Protein AF-A0A7W4G1S0-F1 (afdb_monomer_lite)

pLDDT: mean 83.67, std 15.99, range [34.25, 98.44]

Structure (mmCIF, N/CA/C/O backbone):
data_AF-A0A7W4G1S0-F1
#
_entry.id   AF-A0A7W4G1S0-F1
#
loop_
_atom_site.group_PDB
_atom_site.id
_atom_site.type_symbol
_atom_site.label_atom_id
_atom_site.label_alt_id
_atom_site.label_comp_id
_atom_site.label_asym_id
_atom_site.label_entity_id
_atom_site.label_seq_id
_atom_site.pdbx_PDB_ins_code
_atom_site.Cartn_x
_atom_site.Cartn_y
_atom_site.Cartn_z
_atom_site.occupancy
_atom_site.B_iso_or_equiv
_atom_site.auth_seq_id
_atom_site.auth_comp_id
_atom_site.auth_asym_id
_atom_site.auth_atom_id
_atom_site.pdbx_PDB_model_num
ATOM 1 N N . MET A 1 1 ? -31.118 9.422 80.410 1.00 44.03 1 MET A N 1
ATOM 2 C CA . MET A 1 1 ? -30.782 10.192 79.188 1.00 44.03 1 MET A CA 1
ATOM 3 C C . MET A 1 1 ? -29.585 9.621 78.391 1.00 44.03 1 MET A C 1
ATOM 5 O O . MET A 1 1 ? -28.972 10.354 77.635 1.00 44.03 1 MET A O 1
ATOM 9 N N . ILE A 1 2 ? -29.283 8.309 78.457 1.00 34.25 2 ILE A N 1
ATOM 10 C CA . ILE A 1 2 ? -28.105 7.693 77.782 1.00 34.25 2 ILE A CA 1
ATOM 11 C C . ILE A 1 2 ? -28.501 6.724 76.632 1.00 34.25 2 ILE A C 1
ATOM 13 O O . ILE A 1 2 ? -27.667 6.278 75.852 1.00 34.25 2 ILE A O 1
ATOM 17 N N . SER A 1 3 ? -29.795 6.443 76.444 1.00 42.38 3 SER A N 1
ATOM 18 C CA . SER A 1 3 ? -30.281 5.414 75.501 1.00 42.38 3 SER A CA 1
ATOM 19 C C . SER A 1 3 ? -30.190 5.804 74.008 1.00 42.38 3 SER A C 1
ATOM 21 O O . SER A 1 3 ? -29.911 4.953 73.168 1.00 42.38 3 SER A O 1
ATOM 23 N N . TYR A 1 4 ? -30.306 7.091 73.657 1.00 43.53 4 TYR A N 1
ATOM 24 C CA . TYR A 1 4 ? -30.254 7.543 72.253 1.00 43.53 4 TYR A CA 1
ATOM 25 C C . TYR A 1 4 ? -28.856 7.456 71.609 1.00 43.53 4 TYR A C 1
ATOM 27 O O . TYR A 1 4 ? -28.742 7.371 70.388 1.00 43.53 4 TYR A O 1
ATOM 35 N N . SER A 1 5 ? -27.789 7.435 72.415 1.00 46.22 5 SER A N 1
ATOM 36 C CA . SER A 1 5 ? -26.403 7.361 71.927 1.00 46.22 5 SER A CA 1
ATOM 37 C C . SER A 1 5 ? -26.054 5.973 71.370 1.00 46.22 5 SER A C 1
ATOM 39 O O . SER A 1 5 ? -25.437 5.858 70.311 1.00 46.22 5 SER A O 1
ATOM 41 N N . LYS A 1 6 ? -26.544 4.902 72.014 1.00 43.66 6 LYS A N 1
ATOM 42 C CA . LYS A 1 6 ? -26.263 3.517 71.601 1.00 43.66 6 LYS A CA 1
ATOM 43 C C . LYS A 1 6 ? -26.918 3.144 70.269 1.00 43.66 6 LYS A C 1
ATOM 45 O O . LYS A 1 6 ? -26.285 2.476 69.463 1.00 43.66 6 LYS A O 1
ATOM 50 N N . TYR A 1 7 ? -28.128 3.627 69.988 1.00 52.00 7 TYR A N 1
ATOM 51 C CA . TYR A 1 7 ? -28.806 3.355 68.712 1.00 52.00 7 TYR A CA 1
ATOM 52 C C . TYR A 1 7 ? -28.211 4.126 67.537 1.00 52.00 7 TYR A C 1
ATOM 54 O O . TYR A 1 7 ? -28.137 3.601 66.431 1.00 52.00 7 TYR A O 1
ATOM 62 N N . LYS A 1 8 ? -27.707 5.336 67.791 1.00 54.66 8 LYS A N 1
ATOM 63 C CA . LYS A 1 8 ? -26.975 6.119 66.797 1.00 54.66 8 LYS A CA 1
ATOM 64 C C . LYS A 1 8 ? -25.659 5.432 66.416 1.00 54.66 8 LYS A C 1
ATOM 66 O O . LYS A 1 8 ? -25.348 5.360 65.235 1.00 54.66 8 LYS A O 1
ATOM 71 N N . LEU A 1 9 ? -24.945 4.855 67.389 1.00 49.06 9 LEU A N 1
ATOM 72 C CA . LEU A 1 9 ? -23.727 4.074 67.140 1.00 49.06 9 LEU A CA 1
ATOM 73 C C . LEU A 1 9 ? -24.000 2.727 66.460 1.00 49.06 9 LEU A C 1
ATOM 75 O O . LEU A 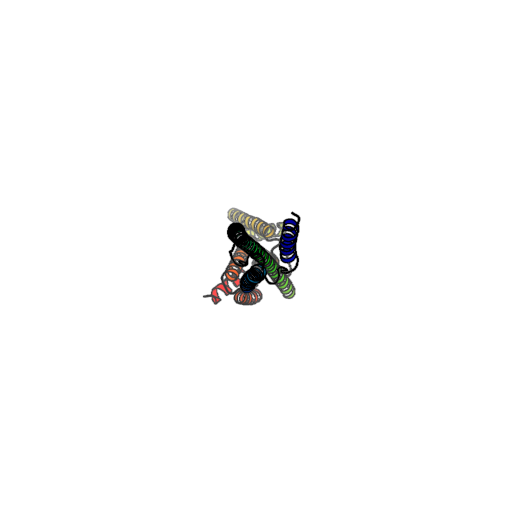1 9 ? -23.271 2.367 65.550 1.00 49.06 9 LEU A O 1
ATOM 79 N N . ILE A 1 10 ? -25.054 2.003 66.842 1.00 54.66 10 ILE A N 1
ATOM 80 C CA . ILE A 1 10 ? -25.406 0.716 66.217 1.00 54.66 10 ILE A CA 1
ATOM 81 C C . ILE A 1 10 ? -25.885 0.917 64.767 1.00 54.66 10 ILE A C 1
ATOM 83 O O . ILE A 1 10 ? -25.523 0.123 63.908 1.00 54.66 10 ILE A O 1
ATOM 87 N N . TYR A 1 11 ? -26.605 2.004 64.456 1.00 59.25 11 TYR A N 1
ATOM 88 C CA . TYR A 1 11 ? -26.985 2.356 63.078 1.00 59.25 11 TYR A CA 1
ATOM 89 C C . TYR A 1 11 ? -25.783 2.854 62.255 1.00 59.25 11 TYR A C 1
ATOM 91 O O . TYR A 1 11 ? -25.646 2.487 61.093 1.00 59.25 11 TYR A O 1
ATOM 99 N N . LEU A 1 12 ? -24.867 3.623 62.861 1.00 54.75 12 LEU A N 1
ATOM 100 C CA . LEU A 1 12 ? -23.597 4.032 62.239 1.00 54.75 12 LEU A CA 1
ATOM 101 C C . LEU A 1 12 ? -22.637 2.849 62.024 1.00 54.75 12 LEU A C 1
ATOM 103 O O . LEU A 1 12 ? -21.929 2.831 61.021 1.00 54.75 12 LEU A O 1
ATOM 107 N N . CYS A 1 13 ? -22.638 1.842 62.901 1.00 53.47 13 CYS A N 1
ATOM 108 C CA . CYS A 1 13 ? -21.884 0.597 62.740 1.00 53.47 13 CYS A CA 1
ATOM 109 C C . CYS A 1 13 ? -22.539 -0.346 61.730 1.00 53.47 13 CYS A C 1
ATOM 111 O O . CYS A 1 13 ? -21.824 -0.950 60.947 1.00 53.47 13 CYS A O 1
ATOM 113 N N . ALA A 1 14 ? -23.869 -0.441 61.679 1.00 56.16 14 ALA A N 1
ATOM 114 C CA . ALA A 1 14 ? -24.567 -1.225 60.662 1.00 56.16 14 ALA A CA 1
ATOM 115 C C . ALA A 1 14 ? -24.362 -0.622 59.268 1.00 56.16 14 ALA A C 1
ATOM 117 O O . ALA A 1 14 ? -23.987 -1.355 58.362 1.00 56.16 14 ALA A O 1
ATOM 118 N N . LEU A 1 15 ? -24.469 0.709 59.124 1.00 55.78 15 LEU A N 1
ATOM 119 C CA . LEU A 1 15 ? -24.096 1.406 57.892 1.00 55.78 15 LEU A CA 1
ATOM 120 C C . LEU A 1 15 ? -22.626 1.168 57.545 1.00 55.78 15 LEU A C 1
ATOM 122 O O . LEU A 1 15 ? -22.350 0.784 56.419 1.00 55.78 15 LEU A O 1
ATOM 126 N N . THR A 1 16 ? -21.686 1.318 58.481 1.00 55.25 16 THR A N 1
ATOM 127 C CA . THR A 1 16 ? -20.258 1.125 58.162 1.00 55.25 16 THR A CA 1
ATOM 128 C C . THR A 1 16 ? -19.860 -0.340 57.927 1.00 55.25 16 THR A C 1
ATOM 130 O O . THR A 1 16 ? -18.973 -0.573 57.114 1.00 55.25 16 THR A O 1
ATOM 133 N N . LEU A 1 17 ? -20.532 -1.339 58.516 1.00 48.06 17 LEU A N 1
ATOM 134 C CA . LEU A 1 17 ? -20.298 -2.775 58.263 1.00 48.06 17 LEU A CA 1
ATOM 135 C C . LEU A 1 17 ? -20.972 -3.282 56.975 1.00 48.06 17 LEU A C 1
ATOM 137 O O . LEU A 1 17 ? -20.360 -4.076 56.262 1.00 48.06 17 LEU A O 1
ATOM 141 N N . THR A 1 18 ? -22.160 -2.788 56.599 1.00 51.81 18 THR A N 1
ATOM 142 C CA . THR A 1 18 ? -22.734 -3.057 55.261 1.00 51.81 18 THR A CA 1
ATOM 143 C C . THR A 1 18 ? -22.006 -2.303 54.150 1.00 51.81 18 THR A C 1
ATOM 145 O O . THR A 1 18 ? -21.950 -2.782 53.023 1.00 51.81 18 THR A O 1
ATOM 148 N N . VAL A 1 19 ? -21.398 -1.156 54.471 1.00 50.16 19 VAL A N 1
ATOM 149 C CA . VAL A 1 19 ? -20.551 -0.392 53.543 1.00 50.16 19 VAL A CA 1
ATOM 150 C C . VAL A 1 19 ? -19.162 -1.026 53.385 1.00 50.16 19 VAL A C 1
ATOM 152 O O . VAL A 1 19 ? -18.588 -0.909 52.308 1.00 50.16 19 VAL A O 1
ATOM 155 N N . ASN A 1 20 ? -18.638 -1.749 54.388 1.00 45.91 20 ASN A N 1
ATOM 156 C CA . ASN A 1 20 ? -17.278 -2.308 54.328 1.00 45.91 20 ASN A CA 1
ATOM 157 C C . ASN A 1 20 ? -17.159 -3.821 54.050 1.00 45.91 20 ASN A C 1
ATOM 159 O O . ASN A 1 20 ? -16.089 -4.221 53.599 1.00 45.91 20 ASN A O 1
ATOM 163 N N . GLN A 1 21 ? -18.162 -4.681 54.313 1.00 44.41 21 GLN A N 1
ATOM 164 C CA . GLN A 1 21 ? -17.941 -6.148 54.280 1.00 44.41 21 GLN A CA 1
ATOM 165 C C . GLN A 1 21 ? -18.709 -6.984 53.242 1.00 44.41 21 GLN A C 1
ATOM 167 O O . GLN A 1 21 ? -18.263 -8.097 52.987 1.00 44.41 21 GLN A O 1
ATOM 172 N N . THR A 1 22 ? -19.812 -6.541 52.626 1.00 43.78 22 THR A N 1
ATOM 173 C CA . THR A 1 22 ? -20.672 -7.497 51.878 1.00 43.78 22 THR A CA 1
ATOM 174 C C . THR A 1 22 ? -20.663 -7.442 50.353 1.00 43.78 22 THR A C 1
ATOM 176 O O . THR A 1 22 ? -21.037 -8.441 49.756 1.00 43.78 22 THR A O 1
ATOM 179 N N . TYR A 1 23 ? -20.202 -6.388 49.683 1.00 44.72 23 TYR A N 1
ATOM 180 C CA . TYR A 1 23 ? -20.164 -6.370 48.208 1.00 44.72 23 TYR A CA 1
ATOM 181 C C . TYR A 1 23 ? -19.060 -5.404 47.742 1.00 44.72 23 TYR A C 1
ATOM 183 O O . TYR A 1 23 ? -19.331 -4.271 47.377 1.00 44.72 23 TYR A O 1
ATOM 191 N N . ALA A 1 24 ? -17.768 -5.730 47.821 1.00 45.38 24 ALA A N 1
ATOM 192 C CA . ALA A 1 24 ? -17.162 -6.799 47.025 1.00 45.38 24 ALA A CA 1
ATOM 193 C C . ALA A 1 24 ? -17.798 -6.833 45.621 1.00 45.38 24 ALA A C 1
ATOM 195 O O . ALA A 1 24 ? -18.622 -7.681 45.290 1.00 45.38 24 ALA A O 1
ATOM 196 N N . VAL A 1 25 ? -17.443 -5.788 44.874 1.00 48.69 25 VAL A N 1
ATOM 197 C CA . VAL A 1 25 ? -17.617 -5.407 43.459 1.00 48.69 25 VAL A CA 1
ATOM 198 C C . VAL A 1 25 ? -17.955 -6.514 42.433 1.00 48.69 25 VAL A C 1
ATOM 200 O O . VAL A 1 25 ? -18.459 -6.199 41.359 1.00 48.69 25 VAL A O 1
ATOM 203 N N . GLU A 1 26 ? -17.780 -7.802 42.720 1.00 48.62 26 GLU A N 1
ATOM 204 C CA . GLU A 1 26 ? -18.018 -8.885 41.756 1.00 48.62 26 GLU A CA 1
ATOM 205 C C . GLU A 1 26 ? -19.492 -9.320 41.614 1.00 48.62 26 GLU A C 1
ATOM 207 O O . GLU A 1 26 ? -19.855 -9.864 40.574 1.00 48.62 26 GLU A O 1
ATOM 212 N N . ASN A 1 27 ? -20.386 -9.019 42.570 1.00 45.84 27 ASN A N 1
ATOM 213 C CA . ASN A 1 27 ? -21.776 -9.521 42.539 1.00 45.84 27 ASN A CA 1
ATOM 214 C C . ASN A 1 27 ? -22.893 -8.468 42.337 1.00 45.84 27 ASN A C 1
ATOM 216 O O . ASN A 1 27 ? -24.072 -8.825 42.336 1.00 45.84 27 ASN A O 1
ATOM 220 N N . LEU A 1 28 ? -22.592 -7.184 42.108 1.00 50.62 28 LEU A N 1
ATOM 221 C CA . LEU A 1 28 ? -23.627 -6.152 41.863 1.00 50.62 28 LEU A CA 1
ATOM 222 C C . LEU A 1 28 ? -24.141 -6.090 40.412 1.00 50.62 28 LEU A C 1
ATOM 224 O O . LEU A 1 28 ? -25.114 -5.389 40.127 1.00 50.62 28 LEU A O 1
ATOM 228 N N . ASN A 1 29 ? -23.554 -6.861 39.493 1.00 53.50 29 ASN A N 1
ATOM 229 C CA . ASN A 1 29 ? -24.037 -6.929 38.109 1.00 53.50 29 ASN A CA 1
ATOM 230 C C . ASN A 1 29 ? -25.403 -7.619 37.979 1.00 53.50 29 ASN A C 1
ATOM 232 O O . ASN A 1 29 ? -26.078 -7.441 36.964 1.00 53.50 29 ASN A O 1
ATOM 236 N N . ASN A 1 30 ? -25.843 -8.361 39.000 1.00 58.78 30 ASN A N 1
ATOM 237 C CA . ASN A 1 30 ? -27.130 -9.036 38.975 1.00 58.78 30 ASN A CA 1
ATOM 238 C C . ASN A 1 30 ? -28.200 -8.176 39.657 1.00 58.78 30 ASN A C 1
ATOM 240 O O . ASN A 1 30 ? -28.178 -7.960 40.869 1.00 58.78 30 ASN A O 1
ATOM 244 N N . SER A 1 31 ? -29.160 -7.682 38.869 1.00 57.34 31 SER A N 1
ATOM 245 C CA . SER A 1 31 ? -30.282 -6.864 39.362 1.00 57.34 31 SER A CA 1
ATOM 246 C C . SER A 1 31 ? -31.072 -7.522 40.508 1.00 57.34 31 SER A C 1
ATOM 248 O O . SER A 1 31 ? -31.657 -6.809 41.323 1.00 57.34 31 SER A O 1
ATOM 250 N N . SER A 1 32 ? -30.998 -8.853 40.631 1.00 63.91 32 SER A N 1
ATOM 251 C CA . SER A 1 32 ? -31.591 -9.632 41.721 1.00 63.91 32 SER A CA 1
ATOM 252 C C . SER A 1 32 ? -31.050 -9.272 43.109 1.00 63.91 32 SER A C 1
ATOM 254 O O . SER A 1 32 ? -31.788 -9.368 44.086 1.00 63.91 32 SER A O 1
ATOM 256 N N . ASN A 1 33 ? -29.794 -8.825 43.225 1.00 70.00 33 ASN A N 1
ATOM 257 C CA . ASN A 1 33 ? -29.166 -8.583 44.528 1.00 70.00 33 ASN A CA 1
ATOM 258 C C . ASN A 1 33 ? -29.667 -7.297 45.194 1.00 70.00 33 ASN A C 1
ATOM 260 O O . ASN A 1 33 ? -29.841 -7.264 46.409 1.00 70.00 33 ASN A O 1
ATOM 264 N N . ILE A 1 34 ? -29.991 -6.260 44.415 1.00 66.25 34 ILE A N 1
ATOM 265 C CA . ILE A 1 34 ? -30.575 -5.026 44.968 1.00 66.25 34 ILE A CA 1
ATOM 266 C C . ILE A 1 34 ? -31.969 -5.312 45.527 1.00 66.25 34 ILE A C 1
ATOM 268 O O . ILE A 1 34 ? -32.303 -4.861 46.621 1.00 66.25 34 ILE A O 1
ATOM 272 N N . GLU A 1 35 ? -32.778 -6.093 44.810 1.00 72.81 35 GLU A N 1
ATOM 273 C CA . GLU A 1 35 ? -34.123 -6.448 45.260 1.00 72.81 35 GLU A CA 1
ATOM 274 C C . GLU A 1 35 ? -34.082 -7.299 46.540 1.00 72.81 35 GLU A C 1
ATOM 276 O O . GLU A 1 35 ? -34.862 -7.065 47.463 1.00 72.81 35 GLU A O 1
ATOM 281 N N . GLN A 1 36 ? -33.125 -8.227 46.643 1.00 77.94 36 GLN A N 1
ATOM 282 C CA . GLN A 1 36 ? -32.893 -9.018 47.855 1.00 77.94 36 GLN A CA 1
ATOM 283 C C . GLN A 1 36 ? -32.439 -8.160 49.042 1.00 77.94 36 GLN A C 1
ATOM 285 O O . GLN A 1 36 ? -32.993 -8.304 50.130 1.00 77.94 36 GLN A O 1
ATOM 290 N N . ILE A 1 37 ? -31.502 -7.227 48.840 1.00 72.88 37 ILE A N 1
ATOM 291 C CA . ILE A 1 37 ? -31.056 -6.292 49.888 1.00 72.88 37 ILE A CA 1
ATOM 292 C C . ILE A 1 37 ? -32.221 -5.410 50.350 1.00 72.88 37 ILE A C 1
ATOM 294 O O . ILE A 1 37 ? -32.414 -5.214 51.547 1.00 72.88 37 ILE A O 1
ATOM 298 N N . THR A 1 38 ? -33.047 -4.930 49.418 1.00 71.19 38 THR A N 1
ATOM 299 C CA . THR A 1 38 ? -34.217 -4.100 49.743 1.00 71.19 38 THR A CA 1
ATOM 300 C C . THR A 1 38 ? -35.233 -4.889 50.576 1.00 71.19 38 THR A C 1
ATOM 302 O O . THR A 1 38 ? -35.683 -4.411 51.617 1.00 71.19 38 THR A O 1
ATOM 305 N N . LYS A 1 39 ? -35.532 -6.136 50.178 1.00 80.06 39 LYS A N 1
ATOM 306 C CA . LYS A 1 39 ? -36.403 -7.049 50.939 1.00 80.06 39 LYS A CA 1
ATOM 307 C C . LYS A 1 39 ? -35.839 -7.366 52.326 1.00 80.06 39 LYS A C 1
ATOM 309 O O . LYS A 1 39 ? -36.608 -7.427 53.283 1.00 80.06 39 LYS A O 1
ATOM 314 N N . GLN A 1 40 ? -34.524 -7.534 52.455 1.00 78.88 40 GLN A N 1
ATOM 315 C CA . GLN A 1 40 ? -33.878 -7.794 53.742 1.00 78.88 40 GLN A CA 1
ATOM 316 C C . GLN A 1 40 ? -33.966 -6.581 54.677 1.00 78.88 40 GLN A C 1
ATOM 318 O O . GLN A 1 40 ? -34.357 -6.738 55.830 1.00 78.88 40 GLN A O 1
ATOM 323 N N . ILE A 1 41 ? -33.711 -5.369 54.173 1.00 74.00 41 ILE A N 1
ATOM 324 C CA . ILE A 1 41 ? -33.864 -4.123 54.943 1.00 74.00 41 ILE A CA 1
ATOM 325 C C . ILE A 1 41 ? -35.313 -3.955 55.425 1.00 74.00 41 ILE A C 1
ATOM 327 O O . ILE A 1 41 ? -35.548 -3.602 56.582 1.00 74.00 41 ILE A O 1
ATOM 331 N N . GLU A 1 42 ? -36.303 -4.242 54.572 1.00 74.81 42 GLU A N 1
ATOM 332 C CA . GLU A 1 42 ? -37.714 -4.231 54.979 1.00 74.81 42 GLU A CA 1
ATOM 333 C C . GLU A 1 42 ? -38.020 -5.261 56.074 1.00 74.81 42 GLU A C 1
ATOM 335 O O . GLU A 1 42 ? -38.791 -4.977 56.998 1.00 74.81 42 GLU A O 1
ATOM 340 N N . LEU A 1 43 ? -37.441 -6.459 55.976 1.00 80.31 43 LEU A N 1
ATOM 341 C CA . LEU A 1 43 ? -37.622 -7.526 56.956 1.00 80.31 43 LEU A CA 1
ATOM 342 C C . LEU A 1 43 ? -37.007 -7.146 58.310 1.00 80.31 43 LEU A C 1
ATOM 344 O O . LEU A 1 43 ? -37.662 -7.271 59.348 1.00 80.31 43 LEU A O 1
ATOM 348 N N . ASP A 1 44 ? -35.780 -6.628 58.296 1.00 76.38 44 ASP A N 1
ATOM 349 C CA . ASP A 1 44 ? -35.059 -6.177 59.484 1.00 76.38 44 ASP A CA 1
ATOM 350 C C . ASP A 1 44 ? -35.791 -5.016 60.154 1.00 76.38 44 ASP A C 1
ATOM 352 O O . ASP A 1 44 ? -35.938 -4.999 61.378 1.00 76.38 44 ASP A O 1
ATOM 356 N N . TRP A 1 45 ? -36.370 -4.105 59.366 1.00 69.19 45 TRP A N 1
ATOM 357 C CA . TRP A 1 45 ? -37.224 -3.045 59.889 1.00 69.19 45 TRP A CA 1
ATOM 358 C C . TRP A 1 45 ? -38.480 -3.591 60.571 1.00 69.19 45 TRP A C 1
ATOM 360 O O . TRP A 1 45 ? -38.779 -3.218 61.708 1.00 69.19 45 TRP A O 1
ATOM 370 N N . LYS A 1 46 ? -39.204 -4.518 59.926 1.00 76.31 46 LYS A N 1
ATOM 371 C CA . LYS A 1 46 ? -40.384 -5.171 60.525 1.00 76.31 46 LYS A CA 1
ATOM 372 C C . LYS A 1 46 ? -40.039 -5.873 61.841 1.00 76.31 46 LYS A C 1
ATOM 374 O O . LYS A 1 46 ? -40.844 -5.856 62.773 1.00 76.31 46 LYS A O 1
ATOM 379 N N . ASN A 1 47 ? -38.848 -6.461 61.932 1.00 75.88 47 ASN A N 1
ATOM 380 C CA . ASN A 1 47 ? -38.372 -7.149 63.129 1.00 7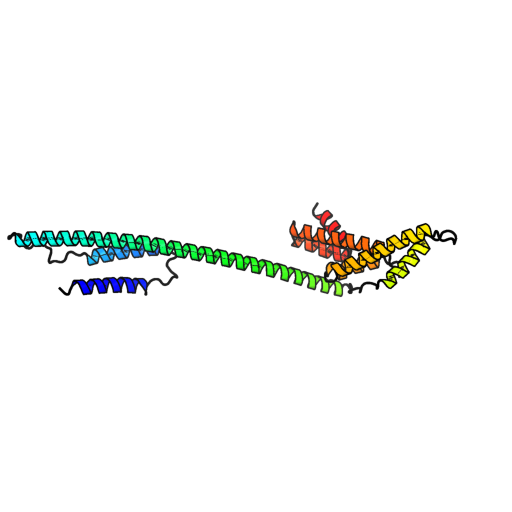5.88 47 ASN A CA 1
ATOM 381 C C . ASN A 1 47 ? -37.951 -6.182 64.243 1.00 75.88 47 ASN A C 1
ATOM 383 O O . ASN A 1 47 ? -38.281 -6.413 65.409 1.00 75.88 47 ASN A O 1
ATOM 387 N N . TYR A 1 48 ? -37.272 -5.093 63.887 1.00 68.06 48 TYR A N 1
ATOM 388 C CA . TYR A 1 48 ? -36.807 -4.069 64.818 1.00 68.06 48 TYR A CA 1
ATOM 389 C C . TYR A 1 48 ? -37.964 -3.245 65.402 1.00 68.06 48 TYR A C 1
ATOM 391 O O . TYR A 1 48 ? -37.959 -2.887 66.578 1.00 68.06 48 TYR A O 1
ATOM 399 N N . TYR A 1 49 ? -39.012 -3.013 64.608 1.00 61.88 49 TYR A N 1
ATOM 400 C CA . TYR A 1 49 ? -40.182 -2.222 64.988 1.00 61.88 49 TYR A CA 1
ATOM 401 C C . TYR A 1 49 ? -41.292 -3.041 65.673 1.00 61.88 49 TYR A C 1
ATOM 403 O O . TYR A 1 49 ? -42.475 -2.692 65.598 1.00 61.88 49 TYR A O 1
ATOM 411 N N . LYS A 1 50 ? -40.955 -4.134 66.376 1.00 64.25 50 LYS A N 1
ATOM 412 C CA . LYS A 1 50 ? -41.929 -4.782 67.269 1.00 64.25 50 LYS A CA 1
ATOM 413 C C . LYS A 1 50 ? -42.281 -3.798 68.392 1.00 64.25 50 LYS A C 1
ATOM 415 O O . LYS A 1 50 ? -41.378 -3.312 69.072 1.00 64.25 50 LYS A O 1
ATOM 420 N N . PRO A 1 51 ? -43.571 -3.479 68.614 1.00 56.81 51 PRO A N 1
ATOM 421 C CA . PRO A 1 51 ? -43.958 -2.467 69.586 1.00 56.81 51 PRO A CA 1
ATOM 422 C C . PRO A 1 51 ? -43.404 -2.843 70.958 1.00 56.81 51 PRO A C 1
ATOM 424 O O . PRO A 1 51 ? -43.719 -3.922 71.474 1.00 56.81 51 PRO A O 1
ATOM 427 N N . SER A 1 52 ? -42.584 -1.957 71.541 1.00 60.03 52 SER A N 1
ATOM 428 C CA . SER A 1 52 ? -42.097 -2.163 72.902 1.00 60.03 52 SER A CA 1
ATOM 429 C C . SER A 1 52 ? -43.316 -2.392 73.797 1.00 60.03 52 SER A C 1
ATOM 431 O O . SER A 1 52 ? -44.353 -1.725 73.669 1.00 60.03 52 SER A O 1
ATOM 433 N N . LYS A 1 53 ? -43.225 -3.389 74.682 1.00 65.38 53 LYS A N 1
ATOM 434 C CA . LYS A 1 53 ? -44.316 -3.729 75.607 1.00 65.38 53 LYS A CA 1
ATOM 435 C C . LYS A 1 53 ? -44.728 -2.527 76.476 1.00 65.38 53 LYS A C 1
ATOM 437 O O . LYS A 1 53 ? -45.818 -2.549 77.037 1.00 65.38 53 LYS A O 1
ATOM 442 N N . GLU A 1 54 ? -43.898 -1.485 76.547 1.00 58.28 54 GLU A N 1
ATOM 443 C CA . GLU A 1 54 ? -44.098 -0.266 77.334 1.00 58.28 54 GLU A CA 1
ATOM 444 C C . GLU A 1 54 ? -45.138 0.694 76.742 1.00 58.28 54 GLU A C 1
ATOM 446 O O . GLU A 1 54 ? -45.776 1.409 77.506 1.00 58.28 54 GLU A O 1
ATOM 451 N N . CYS A 1 55 ? -45.397 0.673 75.428 1.00 60.81 55 CYS A N 1
ATOM 452 C CA . CYS A 1 55 ? -46.458 1.500 74.823 1.00 60.81 55 CYS A CA 1
ATOM 453 C C . CYS A 1 55 ? -47.796 0.763 74.663 1.00 60.81 55 CYS A C 1
ATOM 455 O O . CYS A 1 55 ? -48.671 1.220 73.926 1.00 60.81 55 CYS A O 1
ATOM 457 N N . ARG A 1 56 ? -47.975 -0.386 75.329 1.00 65.31 56 ARG A N 1
ATOM 458 C CA . ARG A 1 56 ? -49.290 -1.033 75.424 1.00 65.31 56 ARG A CA 1
ATOM 459 C C . ARG A 1 56 ? -50.103 -0.348 76.526 1.00 65.31 56 ARG A C 1
ATOM 461 O O . ARG A 1 56 ? -49.575 -0.179 77.625 1.00 65.31 56 ARG A O 1
ATOM 468 N N . PRO A 1 57 ? -51.373 0.014 76.285 1.00 56.72 57 PRO A N 1
ATOM 469 C CA . PRO A 1 57 ? -52.205 0.618 77.315 1.00 56.72 57 PRO A CA 1
ATOM 470 C C . PRO A 1 57 ? -52.410 -0.382 78.463 1.00 56.72 57 PRO A C 1
ATOM 472 O O . PRO A 1 57 ? -53.160 -1.348 78.341 1.00 56.72 57 PRO A O 1
ATOM 475 N N . LYS A 1 58 ? -51.736 -0.171 79.600 1.00 62.31 58 LYS A N 1
ATOM 476 C CA . LYS A 1 58 ? -52.150 -0.778 80.871 1.00 62.31 58 LYS A CA 1
ATOM 477 C C . LYS A 1 58 ? -53.407 -0.026 81.296 1.00 62.31 58 LYS A C 1
ATOM 479 O O . LYS A 1 58 ? -53.323 1.192 81.401 1.00 62.31 58 LYS A O 1
ATOM 484 N N . LYS A 1 59 ? -54.538 -0.741 81.434 1.00 64.94 59 LYS A N 1
ATOM 485 C CA . LYS A 1 59 ? -55.882 -0.266 81.844 1.00 64.94 59 LYS A CA 1
ATOM 486 C C . LYS A 1 59 ? -55.941 1.252 82.081 1.00 64.94 59 LYS A C 1
ATOM 488 O O . LYS A 1 59 ? -55.447 1.735 83.096 1.00 64.94 59 LYS A O 1
ATOM 493 N N . LEU A 1 60 ? -56.515 1.979 81.120 1.00 57.47 60 LEU A N 1
ATOM 494 C CA . LEU A 1 60 ? -56.645 3.441 81.091 1.00 57.47 60 LEU A CA 1
ATOM 495 C C . LEU A 1 60 ? -57.528 3.949 82.248 1.00 57.47 60 LEU A C 1
ATOM 497 O O . LEU A 1 60 ? -58.670 4.326 82.032 1.00 57.47 60 LEU A O 1
ATOM 501 N N . SER A 1 61 ? -57.033 3.932 83.485 1.00 58.91 61 SER A N 1
ATOM 502 C CA . SER A 1 61 ? -57.776 4.452 84.640 1.00 58.91 61 SER A CA 1
ATOM 503 C C . SER A 1 61 ? -57.384 5.881 85.017 1.00 58.91 61 SER A C 1
ATOM 505 O O . SER A 1 61 ? -58.005 6.457 85.902 1.00 58.91 61 SER A O 1
ATOM 507 N N . ASN A 1 62 ? -56.365 6.475 84.375 1.00 68.19 62 ASN A N 1
ATOM 508 C CA . ASN A 1 62 ? -55.891 7.814 84.730 1.00 68.19 62 ASN A CA 1
ATOM 509 C C . ASN A 1 62 ? -55.365 8.615 83.518 1.00 68.19 62 ASN A C 1
ATOM 511 O O . ASN A 1 62 ? -54.664 8.072 82.659 1.00 68.19 62 ASN A O 1
ATOM 515 N N . ASN A 1 63 ? -55.667 9.919 83.473 1.00 76.00 63 ASN A N 1
ATOM 516 C CA . ASN A 1 63 ? -55.417 10.839 82.344 1.00 76.00 63 ASN A CA 1
ATOM 517 C C . ASN A 1 63 ? -53.924 10.893 81.924 1.00 76.00 63 ASN A C 1
ATOM 519 O O . ASN A 1 63 ? -53.574 10.977 80.746 1.00 76.00 63 ASN A O 1
ATOM 523 N N . LYS A 1 64 ? -53.014 10.714 82.889 1.00 77.06 64 LYS A N 1
ATOM 524 C CA . LYS A 1 64 ? -51.556 10.687 82.670 1.00 77.06 64 LYS A CA 1
ATOM 525 C C . LYS A 1 64 ? -51.088 9.529 81.771 1.00 77.06 64 LYS A C 1
ATOM 527 O O . LYS A 1 64 ? -50.162 9.703 80.980 1.00 77.06 64 LYS A O 1
ATOM 532 N N . SER A 1 65 ? -51.739 8.365 81.844 1.00 72.81 65 SER A N 1
ATOM 533 C CA . SER A 1 65 ? -51.412 7.198 81.009 1.00 72.81 65 SER A CA 1
ATOM 534 C C . SER A 1 65 ? -51.822 7.399 79.549 1.00 72.81 65 SER A C 1
ATOM 536 O O . SER A 1 65 ? -51.128 6.938 78.645 1.00 72.81 65 SER A O 1
ATOM 538 N N . PHE A 1 66 ? -52.915 8.131 79.311 1.00 74.38 66 PHE A N 1
ATOM 539 C CA . PHE A 1 66 ? -53.370 8.476 77.964 1.00 74.38 66 PHE A CA 1
ATOM 540 C C . PHE A 1 66 ? -52.419 9.475 77.289 1.00 74.38 66 PHE A C 1
ATOM 542 O O . PHE A 1 66 ? -51.997 9.253 76.157 1.00 74.38 66 PHE A O 1
ATOM 549 N N . GLN A 1 67 ? -51.978 10.514 78.008 1.00 79.69 67 GLN A N 1
ATOM 550 C CA . GLN A 1 67 ? -51.001 11.477 77.480 1.00 79.69 67 GLN A CA 1
ATOM 551 C C . GLN A 1 67 ? -49.653 10.829 77.116 1.00 79.69 67 GLN A C 1
ATOM 553 O O . GLN A 1 67 ? -49.052 11.178 76.100 1.00 79.69 67 GLN A O 1
ATOM 558 N N . LEU A 1 68 ? -49.177 9.862 77.911 1.00 78.12 68 LEU A N 1
ATOM 559 C CA . LEU A 1 68 ? -47.963 9.097 77.593 1.00 78.12 68 LEU A CA 1
ATOM 560 C C . LEU A 1 68 ? -48.140 8.214 76.350 1.00 78.12 68 LEU A C 1
ATOM 562 O O . LEU A 1 68 ? -47.218 8.100 75.542 1.00 78.12 68 LEU A O 1
ATOM 566 N N . PHE A 1 69 ? -49.323 7.624 76.171 1.00 75.12 69 PHE A N 1
ATOM 567 C CA . PHE A 1 69 ? -49.650 6.838 74.983 1.00 75.12 69 PHE A CA 1
ATOM 568 C C . PHE A 1 69 ? -49.666 7.698 73.711 1.00 75.12 69 PHE A C 1
ATOM 570 O O . PHE A 1 69 ? -49.046 7.318 72.716 1.00 75.12 69 PHE A O 1
ATOM 577 N N . VAL A 1 70 ? -50.296 8.879 73.758 1.00 80.06 70 VAL A N 1
ATOM 578 C CA . VAL A 1 70 ? -50.308 9.841 72.641 1.00 80.06 70 VAL A CA 1
ATOM 579 C C . VAL A 1 70 ? -48.883 10.272 72.284 1.00 80.06 70 VAL A C 1
ATOM 581 O O . VAL A 1 70 ? -48.477 10.099 71.136 1.00 80.06 70 VAL A O 1
ATOM 584 N N . LYS A 1 71 ? -48.071 10.687 73.270 1.00 82.19 71 LYS A N 1
ATOM 585 C CA . LYS A 1 71 ? -46.660 11.053 73.039 1.00 82.19 71 LYS A CA 1
ATOM 586 C C . LYS A 1 71 ? -45.831 9.910 72.444 1.00 82.19 71 LYS A C 1
ATOM 588 O O . LYS A 1 71 ? -44.990 10.157 71.584 1.00 82.19 71 LYS A O 1
ATOM 593 N N . CYS A 1 72 ? -46.059 8.658 72.863 1.00 80.94 72 CYS A N 1
ATOM 594 C CA . CYS A 1 72 ? -45.371 7.508 72.265 1.00 80.94 72 CYS A CA 1
ATOM 595 C C . CYS A 1 72 ? -45.767 7.307 70.790 1.00 80.94 72 CYS A C 1
ATOM 597 O O . CYS A 1 72 ? -44.914 6.986 69.964 1.00 80.94 72 CYS A O 1
ATOM 599 N N . ASN A 1 73 ? -47.038 7.507 70.432 1.00 75.94 73 ASN A N 1
ATOM 600 C CA . ASN A 1 73 ? -47.491 7.374 69.044 1.00 75.94 73 ASN A CA 1
ATOM 601 C C . ASN A 1 73 ? -47.007 8.524 68.151 1.00 75.94 73 ASN A C 1
ATOM 603 O O . ASN A 1 73 ? -46.604 8.266 67.019 1.00 75.94 73 ASN A O 1
ATOM 607 N N . GLU A 1 74 ? -46.963 9.755 68.660 1.00 80.50 74 GLU A N 1
ATOM 608 C CA . GLU A 1 74 ? -46.367 10.897 67.953 1.00 80.50 74 GLU A CA 1
ATOM 609 C C . GLU A 1 74 ? -44.873 10.674 67.694 1.00 80.50 74 GLU A C 1
ATOM 611 O O . GLU A 1 74 ? -44.406 10.832 66.569 1.00 80.50 74 GLU A O 1
ATOM 616 N N . GLN A 1 75 ? -44.121 10.209 68.699 1.00 82.69 75 GLN A N 1
ATOM 617 C CA . GLN A 1 75 ? -42.708 9.861 68.516 1.00 82.69 75 GLN A CA 1
ATOM 618 C C . GLN A 1 75 ? -42.511 8.760 67.466 1.00 82.69 75 GLN A C 1
ATOM 620 O O . GLN A 1 75 ? -41.564 8.832 66.683 1.00 82.69 75 GLN A O 1
ATOM 625 N N . LYS A 1 76 ? -43.409 7.769 67.402 1.00 78.75 76 LYS A N 1
ATOM 626 C CA . LYS A 1 76 ? -43.371 6.721 66.369 1.00 78.75 76 LYS A CA 1
ATOM 627 C C . LYS A 1 76 ? -43.650 7.263 64.973 1.00 78.75 76 LYS A C 1
ATOM 629 O O . LYS A 1 76 ? -42.962 6.864 64.037 1.00 78.75 76 LYS A O 1
ATOM 634 N N . ALA A 1 77 ? -44.632 8.151 64.828 1.00 78.75 77 ALA A N 1
ATOM 635 C CA . ALA A 1 77 ? -44.925 8.790 63.548 1.00 78.75 77 ALA A CA 1
ATOM 636 C C . ALA A 1 77 ? -43.692 9.557 63.043 1.00 78.75 77 ALA A C 1
ATOM 638 O O . ALA A 1 77 ? -43.203 9.277 61.950 1.00 78.75 77 ALA A O 1
ATOM 639 N N . THR A 1 78 ? -43.088 10.387 63.899 1.00 85.38 78 THR A N 1
ATOM 640 C CA . THR A 1 78 ? -41.869 11.137 63.565 1.00 85.38 78 THR A CA 1
ATOM 641 C C . THR A 1 78 ? -40.694 10.220 63.214 1.00 85.38 78 THR A C 1
ATOM 643 O O . THR A 1 78 ? -39.972 10.483 62.254 1.00 85.38 78 THR A O 1
ATOM 646 N N . GLN A 1 79 ? -40.496 9.118 63.946 1.00 82.62 79 GLN A N 1
ATOM 647 C CA . GLN A 1 79 ? -39.442 8.143 63.634 1.00 82.62 79 GLN A CA 1
ATOM 648 C C . GLN A 1 79 ? -39.680 7.427 62.300 1.00 82.62 79 GLN A C 1
ATOM 650 O O . GLN A 1 79 ? -38.729 7.198 61.553 1.00 82.62 79 GLN A O 1
ATOM 655 N N . LYS A 1 80 ? -40.934 7.084 61.981 1.00 82.50 80 LYS A N 1
ATOM 656 C CA . LYS A 1 80 ? -41.301 6.467 60.701 1.00 82.50 80 LYS A CA 1
ATOM 657 C C . LYS A 1 80 ? -41.047 7.420 59.533 1.00 82.50 80 LYS A C 1
ATOM 659 O O . LYS A 1 80 ? -40.492 6.995 58.524 1.00 82.50 80 LYS A O 1
ATOM 664 N N . ASP A 1 81 ? -41.389 8.696 59.681 1.00 85.94 81 ASP A N 1
ATOM 665 C CA . ASP A 1 81 ? -41.158 9.705 58.644 1.00 85.94 81 ASP A CA 1
ATOM 666 C C . ASP A 1 81 ? -39.664 9.967 58.429 1.00 85.94 81 ASP A C 1
ATOM 668 O O . ASP A 1 81 ? -39.203 10.024 57.287 1.00 85.94 81 ASP A O 1
ATOM 672 N N . GLN A 1 82 ? -38.880 10.039 59.511 1.00 85.69 82 GLN A N 1
ATOM 673 C CA . GLN A 1 82 ? -37.419 10.133 59.427 1.00 85.69 82 GLN A CA 1
ATOM 674 C C . GLN A 1 82 ? -36.811 8.919 58.719 1.00 85.69 82 GLN A C 1
ATOM 676 O O . GLN A 1 82 ? -35.960 9.085 57.849 1.00 85.69 82 GLN A O 1
ATOM 681 N N . PHE A 1 83 ? -37.270 7.710 59.042 1.00 80.62 83 PHE A N 1
ATOM 682 C CA . PHE A 1 83 ? -36.803 6.490 58.389 1.00 80.62 83 PHE A CA 1
ATOM 683 C C . PHE A 1 83 ? -37.157 6.456 56.899 1.00 80.62 83 PHE A C 1
ATOM 685 O O . PHE A 1 83 ? -36.293 6.189 56.068 1.00 80.62 83 PHE A O 1
ATOM 692 N N . ASN A 1 84 ? -38.396 6.797 56.539 1.00 83.19 84 ASN A N 1
ATOM 693 C CA . ASN A 1 84 ? -38.822 6.873 55.141 1.00 83.19 84 ASN A CA 1
ATOM 694 C C . ASN A 1 84 ? -38.000 7.899 54.350 1.00 83.19 84 ASN A C 1
ATOM 696 O O . ASN A 1 84 ? -37.629 7.640 53.204 1.00 83.19 84 ASN A O 1
ATOM 700 N N . LYS A 1 85 ? -37.684 9.046 54.966 1.00 88.94 85 LYS A N 1
ATOM 701 C CA . LYS A 1 85 ? -36.812 10.061 54.371 1.00 88.94 85 LYS A CA 1
ATOM 702 C C . LYS A 1 85 ? -35.400 9.516 54.133 1.00 88.94 85 LYS A C 1
ATOM 704 O O . LYS A 1 85 ? -34.914 9.610 53.009 1.00 88.94 85 LYS A O 1
ATOM 709 N N . ILE A 1 86 ? -34.792 8.889 55.143 1.00 85.00 86 ILE A N 1
ATOM 710 C CA . ILE A 1 86 ? -33.458 8.276 55.036 1.00 85.00 86 ILE A CA 1
ATOM 711 C C . ILE A 1 86 ? -33.447 7.192 53.952 1.00 85.00 86 ILE A C 1
ATOM 713 O O . ILE A 1 86 ? -32.564 7.193 53.103 1.00 85.00 86 ILE A O 1
ATOM 717 N N . ASN A 1 87 ? -34.445 6.307 53.912 1.00 82.88 87 ASN A N 1
ATOM 718 C CA . ASN A 1 87 ? -34.526 5.262 52.889 1.00 82.88 87 ASN A CA 1
ATOM 719 C C . ASN A 1 87 ? -34.633 5.835 51.479 1.00 82.88 87 ASN A C 1
ATOM 721 O O . ASN A 1 87 ? -33.985 5.335 50.563 1.00 82.88 87 ASN A O 1
ATOM 725 N N . LYS A 1 88 ? -35.428 6.894 51.294 1.00 88.00 88 LYS A N 1
ATOM 726 C CA . LYS A 1 88 ? -35.532 7.572 50.001 1.00 88.00 88 LYS A CA 1
ATOM 727 C C . LYS A 1 88 ? -34.182 8.154 49.574 1.00 88.00 88 LYS A C 1
ATOM 729 O O . LYS A 1 88 ? -33.785 7.968 48.428 1.00 88.00 88 LYS A O 1
ATOM 734 N N . GLU A 1 89 ? -33.470 8.812 50.488 1.00 88.69 89 GLU A N 1
ATOM 735 C CA . GLU A 1 89 ? -32.134 9.367 50.232 1.00 88.69 89 GLU A CA 1
ATOM 736 C C . GLU A 1 89 ? -31.112 8.266 49.904 1.00 88.69 89 GLU A C 1
ATOM 738 O O . GLU A 1 89 ? -30.371 8.391 48.929 1.00 88.69 89 GLU A O 1
ATOM 743 N N . VAL A 1 90 ? -31.124 7.151 50.642 1.00 84.31 90 VAL A N 1
ATOM 744 C CA . VAL A 1 90 ? -30.257 5.988 50.387 1.00 84.31 90 VAL A CA 1
ATOM 745 C C . VAL A 1 90 ? -30.546 5.370 49.018 1.00 84.31 90 VAL A C 1
ATOM 747 O O . VAL A 1 90 ? -29.613 5.097 48.265 1.00 84.31 90 VAL A O 1
ATOM 750 N N . ILE A 1 91 ? -31.817 5.186 48.649 1.00 84.19 91 ILE A N 1
ATOM 751 C CA . ILE A 1 91 ? -32.200 4.637 47.339 1.00 84.19 91 ILE A CA 1
ATOM 752 C C . ILE A 1 91 ? -31.735 5.553 46.199 1.00 84.19 91 ILE A C 1
ATOM 754 O O . ILE A 1 91 ? -31.184 5.064 45.213 1.00 84.19 91 ILE A O 1
ATOM 758 N N . GLU A 1 92 ? -31.927 6.870 46.315 1.00 89.06 92 GLU A N 1
ATOM 759 C CA . GLU A 1 92 ? -31.463 7.820 45.295 1.00 89.06 92 GLU A CA 1
ATOM 760 C C . GLU A 1 92 ? -29.933 7.857 45.196 1.00 89.06 92 GLU A C 1
ATOM 762 O O . GLU A 1 92 ? -29.387 7.860 44.089 1.00 89.06 92 GLU A O 1
ATOM 767 N N . HIS A 1 93 ? -29.228 7.779 46.327 1.00 86.31 93 HIS A N 1
ATOM 768 C CA . HIS A 1 93 ? -27.773 7.656 46.340 1.00 86.31 93 HIS A CA 1
ATOM 769 C C . HIS A 1 93 ? -27.305 6.369 45.639 1.00 86.31 93 HIS A C 1
ATOM 771 O O . HIS A 1 93 ? -26.435 6.423 44.771 1.00 86.31 93 HIS A O 1
ATOM 777 N N . LEU A 1 94 ? -27.918 5.218 45.934 1.00 83.94 94 LEU A N 1
ATOM 778 C CA . LEU A 1 94 ? -27.592 3.942 45.284 1.00 83.94 94 LEU A CA 1
ATOM 779 C C . LEU A 1 94 ? -27.852 3.972 43.769 1.00 83.94 94 LEU A C 1
ATOM 781 O O . LEU A 1 94 ? -27.046 3.453 42.994 1.00 83.94 94 LEU A O 1
ATOM 785 N N . LYS A 1 95 ? -28.937 4.617 43.319 1.00 88.06 95 LYS A N 1
ATOM 786 C CA . LYS A 1 95 ? -29.198 4.831 41.884 1.00 88.06 95 LYS A CA 1
ATOM 787 C C . LYS A 1 95 ? -28.103 5.669 41.228 1.00 88.06 95 LYS A C 1
ATOM 789 O O . LYS A 1 95 ? -27.684 5.350 40.113 1.00 88.06 95 LYS A O 1
ATOM 794 N N . LEU A 1 96 ? -27.645 6.729 41.898 1.00 91.88 96 LEU A N 1
ATOM 795 C CA . LEU A 1 96 ? -26.583 7.592 41.389 1.00 91.88 96 LEU A CA 1
ATOM 796 C C . LEU A 1 96 ? -25.252 6.838 41.284 1.00 91.88 96 LEU A C 1
ATOM 798 O O . LEU A 1 96 ? -24.646 6.869 40.214 1.00 91.88 96 LEU A O 1
ATOM 802 N N . VAL A 1 97 ? -24.857 6.112 42.336 1.00 88.75 97 VAL A N 1
ATOM 803 C CA . VAL A 1 97 ? -23.635 5.287 42.364 1.00 88.75 97 VAL A CA 1
ATOM 804 C C . VAL A 1 97 ? -23.644 4.267 41.224 1.00 88.75 97 VAL A C 1
ATOM 806 O O . VAL A 1 97 ? -22.719 4.230 40.412 1.00 88.75 97 VAL A O 1
ATOM 809 N N . ARG A 1 98 ? -24.746 3.525 41.059 1.00 87.12 98 ARG A N 1
ATOM 810 C CA . ARG A 1 98 ? -24.885 2.557 39.962 1.00 87.12 98 ARG A CA 1
ATOM 811 C C . ARG A 1 98 ? -24.792 3.222 38.587 1.00 87.12 98 ARG A C 1
ATOM 813 O O . ARG A 1 98 ? -24.177 2.685 37.668 1.00 87.12 98 ARG A O 1
ATOM 820 N N . LYS A 1 99 ? -25.389 4.408 38.416 1.00 93.94 99 LYS A N 1
ATOM 821 C CA . LYS A 1 99 ? -25.308 5.174 37.161 1.00 93.94 99 LYS A CA 1
ATOM 822 C C . LYS A 1 99 ? -23.874 5.622 36.865 1.00 93.94 99 LYS A C 1
ATOM 824 O O . LYS A 1 99 ? -23.475 5.607 35.700 1.00 93.94 99 LYS A O 1
ATOM 829 N N . THR A 1 100 ? -23.108 6.028 37.877 1.00 93.62 100 THR A N 1
ATOM 830 C CA . THR A 1 100 ? -21.697 6.402 37.710 1.00 93.62 100 THR A CA 1
ATOM 831 C C . THR A 1 100 ? -20.813 5.201 37.389 1.00 93.62 100 THR A C 1
ATOM 833 O O . THR A 1 100 ? -20.015 5.292 36.461 1.00 93.62 100 THR A O 1
ATOM 836 N N . GLU A 1 101 ? -21.020 4.058 38.046 1.00 93.31 101 GLU A N 1
ATOM 837 C CA . GLU A 1 101 ? -20.289 2.814 37.762 1.00 93.31 101 GLU A CA 1
ATOM 838 C C . GLU A 1 101 ? -20.542 2.323 36.334 1.00 93.31 101 GLU A C 1
ATOM 840 O O . GLU A 1 101 ? -19.604 2.021 35.600 1.00 93.31 101 GLU A O 1
ATOM 845 N N . LEU A 1 102 ? -21.803 2.324 35.886 1.00 92.38 102 LEU A N 1
ATOM 846 C CA . LEU A 1 102 ? -22.147 1.948 34.511 1.00 92.38 102 LEU A CA 1
ATOM 847 C C . LEU A 1 102 ? -21.496 2.874 33.476 1.00 92.38 102 LEU A C 1
ATOM 849 O O . LEU A 1 102 ? -21.032 2.406 32.436 1.00 92.38 102 LEU A O 1
ATOM 853 N N . ARG A 1 103 ? -21.424 4.181 33.758 1.00 95.62 103 ARG A N 1
ATOM 854 C CA . ARG A 1 103 ? -20.708 5.136 32.898 1.00 95.62 103 ARG A CA 1
ATOM 855 C C . ARG A 1 103 ? -19.211 4.841 32.864 1.00 95.62 103 ARG A C 1
ATOM 857 O O . ARG A 1 103 ? -18.633 4.835 31.783 1.00 95.62 103 ARG A O 1
ATOM 864 N N . GLN A 1 104 ? -18.599 4.563 34.012 1.00 95.50 104 GLN A N 1
ATOM 865 C CA . GLN A 1 104 ? -17.178 4.232 34.098 1.00 95.50 104 GLN A CA 1
ATOM 866 C C . GLN A 1 104 ? -16.851 2.943 33.333 1.00 95.50 104 GLN A C 1
ATOM 868 O O . GLN A 1 104 ? -15.924 2.934 32.526 1.00 95.50 104 GLN A O 1
ATOM 873 N N . LEU A 1 105 ? -17.667 1.898 33.490 1.00 94.12 105 LEU A N 1
ATOM 874 C CA . LEU A 1 105 ? -17.537 0.648 32.738 1.00 94.12 105 LEU A CA 1
ATOM 875 C C . LEU A 1 105 ? -17.707 0.856 31.227 1.00 94.12 105 LEU A C 1
ATOM 877 O O . LEU A 1 105 ? -16.991 0.242 30.438 1.00 94.12 105 LEU A O 1
ATOM 881 N N . SER A 1 106 ? -18.633 1.724 30.806 1.00 95.62 106 SER A N 1
ATOM 882 C CA . SER A 1 106 ? -18.808 2.070 29.390 1.00 95.62 106 SER A CA 1
ATOM 883 C C . SER A 1 106 ? -17.563 2.745 28.812 1.00 95.62 106 SER A C 1
ATOM 885 O O . SER A 1 106 ? -17.112 2.366 27.733 1.00 95.62 106 SER A O 1
ATOM 887 N N . LEU A 1 10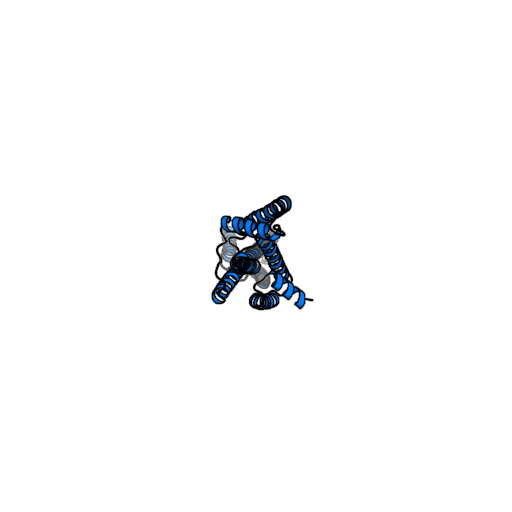7 ? -16.986 3.711 29.534 1.00 96.69 107 LEU A N 1
ATOM 888 C CA . LEU A 1 107 ? -15.764 4.405 29.115 1.00 96.69 107 LEU A CA 1
ATOM 889 C C . LEU A 1 107 ? -14.561 3.456 29.065 1.00 96.69 107 LEU A C 1
ATOM 891 O O . LEU A 1 107 ? -13.758 3.519 28.136 1.00 96.69 107 LEU A O 1
ATOM 895 N N . GLU A 1 108 ? -14.449 2.541 30.029 1.00 96.62 108 GLU A N 1
ATOM 896 C CA . GLU A 1 108 ? -13.386 1.536 30.049 1.00 96.62 108 GLU A CA 1
ATOM 897 C C . GLU A 1 108 ? -13.491 0.571 28.858 1.00 96.62 108 GLU A C 1
ATOM 899 O O . GLU A 1 108 ? -12.479 0.249 28.231 1.00 96.62 108 GLU A O 1
ATOM 904 N N . ARG A 1 109 ? -14.708 0.135 28.505 1.00 96.94 109 ARG A N 1
ATOM 905 C CA . ARG A 1 109 ? -14.948 -0.700 27.316 1.00 96.94 109 ARG A CA 1
ATOM 906 C C . ARG A 1 109 ? -14.558 0.024 26.032 1.00 96.94 109 ARG A C 1
ATOM 908 O O . ARG A 1 109 ? -13.833 -0.553 25.228 1.00 96.94 109 ARG A O 1
ATOM 915 N N . GLU A 1 110 ? -14.960 1.282 25.873 1.00 96.88 110 GLU A N 1
ATOM 916 C CA . GLU A 1 110 ? -14.603 2.089 24.701 1.00 96.88 110 GLU A CA 1
ATOM 917 C C . GLU A 1 110 ? -13.080 2.293 24.595 1.00 96.88 110 GLU A C 1
ATOM 919 O O . GLU A 1 110 ? -12.496 2.173 23.515 1.00 96.88 110 GLU A O 1
ATOM 924 N N . ALA A 1 111 ? -12.402 2.543 25.720 1.00 97.88 111 ALA A N 1
ATOM 925 C CA . ALA A 1 111 ? -10.946 2.656 25.761 1.00 97.88 111 ALA A CA 1
ATOM 926 C C . ALA A 1 111 ? -10.254 1.335 25.381 1.00 97.88 111 ALA A C 1
ATOM 928 O O . ALA A 1 111 ? -9.299 1.339 24.598 1.00 97.88 111 ALA A O 1
ATOM 929 N N . LYS A 1 112 ? -10.754 0.199 25.887 1.00 97.75 112 LYS A N 1
ATOM 930 C CA . LYS A 1 112 ? -10.265 -1.143 25.532 1.00 97.75 112 LYS A CA 1
ATOM 931 C C . LYS A 1 112 ? -10.472 -1.446 24.049 1.00 97.75 112 LYS A C 1
ATOM 933 O O . LYS A 1 112 ? -9.547 -1.935 23.405 1.00 97.75 112 LYS A O 1
ATOM 938 N N . GLU A 1 113 ? -11.630 -1.111 23.490 1.00 97.31 113 GLU A N 1
ATOM 939 C CA . GLU A 1 113 ? -11.929 -1.296 22.067 1.00 97.31 113 GLU A CA 1
ATOM 940 C C . GLU A 1 113 ? -11.002 -0.453 21.180 1.00 97.31 113 GLU A C 1
ATOM 942 O O . GLU A 1 113 ? -10.373 -0.977 20.259 1.00 97.31 113 GLU A O 1
ATOM 947 N N . LYS A 1 114 ? -10.808 0.829 21.515 1.00 97.50 114 LYS A N 1
ATOM 948 C CA . LYS A 1 114 ? -9.848 1.706 20.823 1.00 97.50 114 LYS A CA 1
ATOM 949 C C . LYS A 1 114 ? -8.417 1.165 20.893 1.00 97.50 114 LYS A C 1
ATOM 951 O O . LYS A 1 114 ? -7.694 1.210 19.895 1.00 97.50 114 LYS A O 1
ATOM 956 N N . ALA A 1 115 ? -8.005 0.625 22.041 1.00 96.88 115 ALA A N 1
ATOM 957 C CA . ALA A 1 115 ? -6.687 0.016 22.209 1.00 96.88 115 ALA A CA 1
ATOM 958 C C . ALA A 1 115 ? -6.524 -1.268 21.376 1.00 96.88 115 ALA A C 1
ATOM 960 O O . ALA A 1 115 ? -5.478 -1.462 20.752 1.00 96.88 115 ALA A O 1
ATOM 961 N N . LEU A 1 116 ? -7.551 -2.121 21.318 1.00 97.50 116 LEU A N 1
ATOM 962 C CA . LEU A 1 116 ? -7.561 -3.318 20.473 1.00 97.50 116 LEU A CA 1
ATOM 963 C C . LEU A 1 116 ? -7.506 -2.958 18.987 1.00 97.50 116 LEU A C 1
ATOM 965 O O . LEU A 1 116 ? -6.703 -3.532 18.255 1.00 97.50 116 LEU A O 1
ATOM 969 N N . LEU A 1 117 ? -8.278 -1.959 18.553 1.00 95.81 117 LEU A N 1
ATOM 970 C CA . LEU A 1 117 ? -8.252 -1.476 17.174 1.00 95.81 117 LEU A CA 1
ATOM 971 C C . LEU A 1 117 ? -6.871 -0.927 16.790 1.00 95.81 117 LEU A C 1
ATOM 973 O O . LEU A 1 117 ? -6.388 -1.179 15.685 1.00 95.81 117 LEU A O 1
ATOM 977 N N . LYS A 1 118 ? -6.206 -0.204 17.700 1.00 96.69 118 LYS A N 1
ATOM 978 C CA . LYS A 1 118 ? -4.828 0.262 17.493 1.00 96.69 118 LYS A CA 1
ATOM 979 C C . LYS A 1 118 ? -3.860 -0.914 17.310 1.00 96.69 118 LYS A C 1
ATOM 981 O O . LYS A 1 118 ? -3.116 -0.927 16.333 1.00 96.69 118 LYS A O 1
ATOM 986 N N . LYS A 1 119 ? -3.922 -1.926 18.184 1.00 96.75 119 LYS A N 1
ATOM 987 C CA . LYS A 1 119 ? -3.092 -3.140 18.074 1.00 96.75 119 LYS A CA 1
ATOM 988 C C . LYS A 1 119 ? -3.355 -3.915 16.781 1.00 96.75 119 LYS A C 1
ATOM 990 O O . LYS A 1 119 ? -2.411 -4.367 16.146 1.00 96.75 119 LYS A O 1
ATOM 995 N N . ALA A 1 120 ? -4.612 -4.031 16.356 1.00 93.31 120 ALA A N 1
ATOM 996 C CA . ALA A 1 120 ? -4.968 -4.693 15.101 1.00 93.31 120 ALA A CA 1
ATOM 997 C C . ALA A 1 120 ? -4.337 -3.994 13.882 1.00 93.31 120 ALA A C 1
ATOM 999 O O . ALA A 1 120 ? -3.810 -4.659 12.993 1.00 93.31 120 ALA A O 1
ATOM 1000 N N . LYS A 1 121 ? -4.318 -2.652 13.867 1.00 90.94 121 LYS A N 1
ATOM 1001 C CA . LYS A 1 121 ? -3.633 -1.873 12.821 1.00 90.94 121 LYS A CA 1
ATOM 1002 C C . LYS A 1 121 ? -2.119 -2.097 12.830 1.00 90.94 121 LYS A C 1
ATOM 1004 O O . LYS A 1 121 ? -1.525 -2.249 11.769 1.00 90.94 121 LYS A O 1
ATOM 1009 N N . GLU A 1 122 ? -1.498 -2.140 14.007 1.00 93.69 122 GLU A N 1
ATOM 1010 C CA . GLU A 1 122 ? -0.062 -2.429 14.144 1.00 93.69 122 GLU A CA 1
ATOM 1011 C C . GLU A 1 122 ? 0.283 -3.841 13.639 1.00 93.69 122 GLU A C 1
ATOM 1013 O O . GLU A 1 122 ? 1.241 -4.000 12.882 1.00 93.69 122 GLU A O 1
ATOM 1018 N N . ILE A 1 123 ? -0.530 -4.849 13.978 1.00 91.81 123 ILE A N 1
ATOM 1019 C CA . ILE A 1 123 ? -0.377 -6.225 13.479 1.00 91.81 123 ILE A CA 1
ATOM 1020 C C . ILE A 1 123 ? -0.499 -6.265 11.952 1.00 91.81 123 ILE A C 1
ATOM 1022 O O . ILE A 1 123 ? 0.358 -6.856 11.302 1.00 91.81 123 ILE A O 1
ATOM 1026 N N . ALA A 1 124 ? -1.490 -5.587 11.366 1.00 82.75 124 ALA A N 1
ATOM 1027 C CA . ALA A 1 124 ? -1.654 -5.535 9.913 1.00 82.75 124 ALA A CA 1
ATOM 1028 C C . ALA A 1 124 ? -0.413 -4.957 9.201 1.00 82.75 124 ALA A C 1
ATOM 1030 O O . ALA A 1 124 ? 0.046 -5.520 8.207 1.00 82.75 124 ALA A O 1
ATOM 1031 N N . VAL A 1 125 ? 0.185 -3.889 9.747 1.00 83.94 125 VAL A N 1
ATOM 1032 C CA . VAL A 1 125 ? 1.432 -3.304 9.217 1.00 83.94 125 VAL A CA 1
ATOM 1033 C C . VAL A 1 125 ? 2.605 -4.285 9.323 1.00 83.94 125 VAL A C 1
ATOM 1035 O O . VAL A 1 125 ? 3.409 -4.393 8.395 1.00 83.94 125 VAL A O 1
ATOM 1038 N N . LEU A 1 126 ? 2.727 -5.007 10.440 1.00 89.25 126 LEU A N 1
ATOM 1039 C CA . LEU A 1 126 ? 3.783 -6.007 10.625 1.00 89.25 126 LEU A CA 1
ATOM 1040 C C . LEU A 1 126 ? 3.610 -7.210 9.692 1.00 89.25 126 LEU A C 1
ATOM 1042 O O . LEU A 1 126 ? 4.595 -7.695 9.137 1.00 89.25 126 LEU A O 1
ATOM 1046 N N . GLU A 1 127 ? 2.380 -7.671 9.478 1.00 89.44 127 GLU A N 1
ATOM 1047 C CA . GLU A 1 127 ? 2.084 -8.735 8.519 1.00 89.44 127 GLU A CA 1
ATOM 1048 C C . GLU A 1 127 ? 2.423 -8.329 7.085 1.00 89.44 127 GLU A C 1
ATOM 1050 O O . GLU A 1 127 ? 2.989 -9.139 6.347 1.00 89.44 127 GLU A O 1
ATOM 1055 N N . ASP A 1 128 ? 2.123 -7.087 6.692 1.00 77.38 128 ASP A N 1
ATOM 1056 C CA . ASP A 1 128 ? 2.503 -6.550 5.383 1.00 77.38 128 ASP A CA 1
ATOM 1057 C C . ASP A 1 128 ? 4.024 -6.528 5.208 1.00 77.38 128 ASP A C 1
ATOM 1059 O O . ASP A 1 128 ? 4.525 -7.066 4.219 1.00 77.38 128 ASP A O 1
ATOM 1063 N N . ARG A 1 129 ? 4.775 -6.051 6.209 1.00 78.88 129 ARG A N 1
ATOM 1064 C CA . ARG A 1 129 ? 6.249 -6.119 6.201 1.00 78.88 129 ARG A CA 1
ATOM 1065 C C . ARG A 1 129 ? 6.766 -7.557 6.122 1.00 78.88 129 ARG A C 1
ATOM 1067 O O . ARG A 1 129 ? 7.691 -7.850 5.373 1.00 78.88 129 ARG A O 1
ATOM 1074 N N . ALA A 1 130 ? 6.162 -8.489 6.858 1.00 83.94 130 ALA A N 1
ATOM 1075 C CA . ALA A 1 130 ? 6.555 -9.897 6.816 1.00 83.94 130 ALA A CA 1
ATOM 1076 C C . ALA A 1 130 ? 6.231 -10.561 5.465 1.00 83.94 130 ALA A C 1
ATOM 1078 O O . ALA A 1 130 ? 6.914 -11.504 5.053 1.00 83.94 130 ALA A O 1
ATOM 1079 N N . ARG A 1 131 ? 5.174 -10.117 4.772 1.00 78.56 131 ARG A N 1
ATOM 1080 C CA . ARG A 1 131 ? 4.864 -10.535 3.396 1.00 78.56 131 ARG A CA 1
ATOM 1081 C C . ARG A 1 131 ? 5.888 -9.976 2.409 1.00 78.56 131 ARG A C 1
ATOM 1083 O O . ARG A 1 131 ? 6.331 -10.721 1.539 1.00 78.56 131 ARG A O 1
ATOM 1090 N N . GLU A 1 132 ? 6.276 -8.713 2.559 1.00 74.44 132 GLU A N 1
ATOM 1091 C CA . GLU A 1 132 ? 7.332 -8.064 1.771 1.00 74.44 132 GLU A CA 1
ATOM 1092 C C . GLU A 1 132 ? 8.658 -8.826 1.890 1.00 74.44 132 GLU A C 1
ATOM 1094 O O . GLU A 1 132 ? 9.118 -9.394 0.900 1.00 74.44 132 GLU A O 1
ATOM 1099 N N . VAL A 1 133 ? 9.150 -9.053 3.111 1.00 78.50 133 VAL A N 1
ATOM 1100 C CA . VAL A 1 133 ? 10.379 -9.832 3.354 1.00 78.50 133 VAL A CA 1
ATOM 1101 C C . VAL A 1 133 ? 10.312 -11.237 2.739 1.00 78.50 133 VAL A C 1
ATOM 1103 O O . VAL A 1 133 ? 11.284 -11.712 2.148 1.00 78.50 133 VAL A O 1
ATOM 1106 N N . ARG A 1 134 ? 9.162 -11.922 2.828 1.00 82.00 134 ARG A N 1
ATOM 1107 C CA . ARG A 1 134 ? 8.971 -13.236 2.186 1.00 82.00 134 ARG A CA 1
ATOM 1108 C C . ARG A 1 134 ? 9.058 -13.154 0.661 1.00 82.00 134 ARG A C 1
ATOM 1110 O O . ARG A 1 134 ? 9.658 -14.034 0.044 1.00 82.00 134 ARG A O 1
ATOM 1117 N N . ARG A 1 135 ? 8.495 -12.110 0.047 1.00 74.00 135 ARG A N 1
ATOM 1118 C CA . ARG A 1 135 ? 8.603 -11.866 -1.400 1.00 74.00 135 ARG A CA 1
ATOM 1119 C C . ARG A 1 135 ? 10.031 -11.520 -1.799 1.00 74.00 135 ARG A C 1
ATOM 1121 O O . ARG A 1 135 ? 10.492 -12.050 -2.803 1.00 74.00 135 ARG A O 1
ATOM 1128 N N . ALA A 1 136 ? 10.738 -10.715 -1.010 1.00 72.50 136 ALA A N 1
ATOM 1129 C CA . ALA A 1 136 ? 12.140 -10.399 -1.246 1.00 72.50 136 ALA A CA 1
ATOM 1130 C C . ALA A 1 136 ? 13.025 -11.650 -1.189 1.00 72.50 136 ALA A C 1
ATOM 1132 O O . ALA A 1 136 ? 13.823 -11.888 -2.095 1.00 72.50 136 ALA A O 1
ATOM 1133 N N . LYS A 1 137 ? 12.813 -12.510 -0.185 1.00 80.06 137 LYS A N 1
ATOM 1134 C CA . LYS A 1 137 ? 13.490 -13.808 -0.087 1.00 80.06 137 LYS A CA 1
ATOM 1135 C C . LYS A 1 137 ? 13.212 -14.684 -1.312 1.00 80.06 137 LYS A C 1
ATOM 1137 O O . LYS A 1 137 ? 14.146 -15.206 -1.910 1.00 80.06 137 LYS A O 1
ATOM 1142 N N . LYS A 1 138 ? 11.949 -14.787 -1.737 1.00 78.06 138 LYS A N 1
ATOM 1143 C CA . LYS A 1 138 ? 11.570 -15.549 -2.936 1.00 78.06 138 LYS A CA 1
ATOM 1144 C C . LYS A 1 138 ? 12.163 -14.951 -4.215 1.00 78.06 138 LYS A C 1
ATOM 1146 O O . LYS A 1 138 ? 12.577 -15.688 -5.099 1.00 78.06 138 LYS A O 1
ATOM 1151 N N . ALA A 1 139 ? 12.230 -13.625 -4.329 1.00 71.06 139 ALA A N 1
ATOM 1152 C CA . ALA A 1 139 ? 12.885 -12.946 -5.445 1.00 71.06 139 ALA A CA 1
ATOM 1153 C C . ALA A 1 139 ? 14.374 -13.318 -5.510 1.00 71.06 139 ALA A C 1
ATOM 1155 O O . ALA A 1 139 ? 14.855 -13.719 -6.568 1.00 71.06 139 ALA A O 1
ATOM 1156 N N . HIS A 1 140 ? 15.062 -13.300 -4.366 1.00 73.75 140 HIS A N 1
ATOM 1157 C CA . HIS A 1 140 ? 16.446 -13.755 -4.259 1.00 73.75 140 HIS A CA 1
ATOM 1158 C C . HIS A 1 140 ? 16.606 -15.234 -4.661 1.00 73.75 140 HIS A C 1
ATOM 1160 O O . HIS A 1 140 ? 17.507 -15.564 -5.428 1.00 73.75 140 HIS A O 1
ATOM 1166 N N . GLU A 1 141 ? 15.713 -16.124 -4.211 1.00 79.94 141 GLU A N 1
ATOM 1167 C CA . GLU A 1 141 ? 15.683 -17.542 -4.620 1.00 79.94 141 GLU A CA 1
ATOM 1168 C C . GLU A 1 141 ? 15.452 -17.717 -6.133 1.00 79.94 141 GLU A C 1
ATOM 1170 O O . GLU A 1 141 ? 16.012 -18.622 -6.745 1.00 79.94 141 GLU A O 1
ATOM 1175 N N . MET A 1 142 ? 14.684 -16.821 -6.761 1.00 74.06 142 MET A N 1
ATOM 1176 C CA . MET A 1 142 ? 14.481 -16.776 -8.216 1.00 74.06 142 MET A CA 1
ATOM 1177 C C . MET A 1 142 ? 15.650 -16.123 -8.980 1.00 74.06 142 MET A C 1
ATOM 1179 O O . MET A 1 142 ? 15.545 -15.904 -10.188 1.00 74.06 142 MET A O 1
ATOM 1183 N N . GLY A 1 143 ? 16.751 -15.775 -8.305 1.00 72.75 143 GLY A N 1
ATOM 1184 C CA . GLY A 1 143 ? 17.901 -15.105 -8.916 1.00 72.75 143 GLY A CA 1
ATOM 1185 C C . GLY A 1 143 ? 17.647 -13.639 -9.287 1.00 72.75 143 GLY A C 1
ATOM 1186 O O . GLY A 1 143 ? 18.443 -13.048 -10.019 1.00 72.75 143 GLY A O 1
ATOM 1187 N N . LEU A 1 144 ? 16.560 -13.031 -8.796 1.00 69.69 144 LEU A N 1
ATOM 1188 C CA . LEU A 1 144 ? 16.332 -11.590 -8.894 1.00 69.69 144 LEU A CA 1
ATOM 1189 C C . LEU A 1 144 ? 17.211 -10.908 -7.844 1.00 69.69 144 LEU A C 1
ATOM 1191 O O . LEU A 1 144 ? 16.826 -10.733 -6.688 1.00 69.69 144 LEU A O 1
ATOM 1195 N N . THR A 1 145 ? 18.435 -10.576 -8.237 1.00 68.00 145 THR A N 1
ATOM 1196 C CA . THR A 1 145 ? 19.365 -9.838 -7.387 1.00 68.00 145 THR A CA 1
ATOM 1197 C C . THR A 1 145 ? 19.104 -8.340 -7.485 1.00 68.00 145 THR A C 1
ATOM 1199 O O . THR A 1 145 ? 18.670 -7.827 -8.520 1.00 68.00 145 THR A O 1
ATOM 1202 N N . TYR A 1 146 ? 19.377 -7.623 -6.392 1.00 67.62 146 TYR A N 1
ATOM 1203 C CA . TYR A 1 146 ? 19.399 -6.165 -6.397 1.00 67.62 146 TYR A CA 1
ATOM 1204 C C . TYR A 1 146 ? 20.362 -5.686 -7.489 1.00 67.62 146 TYR A C 1
ATOM 1206 O O . TYR A 1 146 ? 21.578 -5.865 -7.389 1.00 67.62 146 TYR A O 1
ATOM 1214 N N . GLN A 1 147 ? 19.820 -5.075 -8.541 1.00 66.88 147 GLN A N 1
ATOM 1215 C CA . GLN A 1 147 ? 20.632 -4.388 -9.532 1.00 66.88 147 GLN A CA 1
ATOM 1216 C C . GLN A 1 147 ? 20.852 -2.962 -9.055 1.00 66.88 147 GLN A C 1
ATOM 1218 O O . GLN A 1 147 ? 19.937 -2.136 -9.072 1.00 66.88 147 GLN A O 1
ATOM 1223 N N . LYS A 1 148 ? 22.089 -2.675 -8.637 1.00 74.56 148 LYS A N 1
ATOM 1224 C CA . LYS A 1 148 ? 22.511 -1.303 -8.363 1.00 74.56 148 LYS A CA 1
ATOM 1225 C C . LYS A 1 148 ? 22.223 -0.4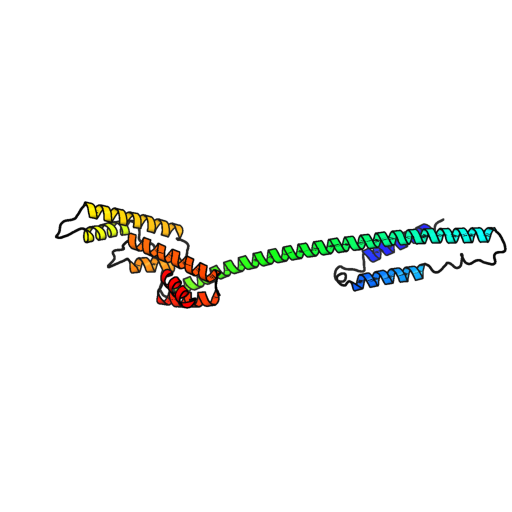52 -9.605 1.00 74.56 148 LYS A C 1
ATOM 1227 O O . LYS A 1 148 ? 22.599 -0.873 -10.704 1.00 74.56 148 LYS A O 1
ATOM 1232 N N . PRO A 1 149 ? 21.595 0.727 -9.455 1.00 78.06 149 PRO A N 1
ATOM 1233 C CA . PRO A 1 149 ? 21.351 1.596 -10.587 1.00 78.06 149 PRO A CA 1
ATOM 1234 C C . PRO A 1 149 ? 22.626 1.886 -11.367 1.00 78.06 149 PRO A C 1
ATOM 1236 O O . PRO A 1 149 ? 23.684 2.118 -10.772 1.00 78.06 149 PRO A O 1
ATOM 1239 N N . LEU A 1 150 ? 22.523 1.879 -12.699 1.00 77.00 150 LEU A N 1
ATOM 1240 C CA . LEU A 1 150 ? 23.638 2.305 -13.539 1.00 77.00 150 LEU A CA 1
ATOM 1241 C C . LEU A 1 150 ? 24.016 3.749 -13.171 1.00 77.00 150 LEU A C 1
ATOM 1243 O O . LEU A 1 150 ? 23.123 4.588 -13.033 1.00 77.00 150 LEU A O 1
ATOM 1247 N N . PRO A 1 151 ? 25.314 4.059 -13.022 1.00 77.19 151 PRO A N 1
ATOM 1248 C CA . PRO A 1 151 ? 25.748 5.424 -12.769 1.00 77.19 151 PRO A CA 1
ATOM 1249 C C . PRO A 1 151 ? 25.359 6.331 -13.944 1.00 77.19 151 PRO A C 1
ATOM 1251 O O . PRO A 1 151 ? 25.423 5.913 -15.102 1.00 77.19 151 PRO A O 1
ATOM 1254 N N . SER A 1 152 ? 25.004 7.586 -13.648 1.00 76.69 152 SER A N 1
ATOM 1255 C CA . SER A 1 152 ? 24.510 8.566 -14.633 1.00 76.69 152 SER A CA 1
ATOM 1256 C C . SER A 1 152 ? 25.422 8.702 -15.866 1.00 76.69 152 SER A C 1
ATOM 1258 O O . SER A 1 152 ? 24.947 8.727 -17.002 1.00 76.69 152 SER A O 1
ATOM 1260 N N . ASN A 1 153 ? 26.744 8.623 -15.674 1.00 79.00 153 ASN A N 1
ATOM 1261 C CA . ASN A 1 153 ? 27.732 8.675 -16.759 1.00 79.00 153 ASN A CA 1
ATOM 1262 C C . ASN A 1 153 ? 27.530 7.580 -17.827 1.00 79.00 153 ASN A C 1
ATOM 1264 O O . ASN A 1 153 ? 27.718 7.841 -19.018 1.00 79.00 153 ASN A O 1
ATOM 1268 N N . ASN A 1 154 ? 27.092 6.378 -17.435 1.00 87.12 154 ASN A N 1
ATOM 1269 C CA . ASN A 1 154 ? 26.813 5.296 -18.383 1.00 87.12 154 ASN A CA 1
ATOM 1270 C C . ASN A 1 154 ? 25.580 5.617 -19.234 1.00 87.12 154 ASN A C 1
ATOM 1272 O O . ASN A 1 154 ? 25.568 5.341 -20.434 1.00 87.12 154 ASN A O 1
ATOM 1276 N N . TYR A 1 155 ? 24.553 6.237 -18.644 1.00 90.19 155 TYR A N 1
ATOM 1277 C CA . TYR A 1 155 ? 23.381 6.661 -19.401 1.00 90.19 155 TYR A CA 1
ATOM 1278 C C . TYR A 1 155 ? 23.694 7.787 -20.377 1.00 90.19 155 TYR A C 1
ATOM 1280 O O . TYR A 1 155 ? 23.171 7.760 -21.489 1.00 90.19 155 TYR A O 1
ATOM 1288 N N . ILE A 1 156 ? 24.554 8.741 -20.012 1.00 93.44 156 ILE A N 1
ATOM 1289 C CA . ILE A 1 156 ? 24.958 9.830 -20.912 1.00 93.44 156 ILE A CA 1
ATOM 1290 C C . ILE A 1 156 ? 25.644 9.257 -22.159 1.00 93.44 156 ILE A C 1
ATOM 1292 O O . ILE A 1 156 ? 25.223 9.549 -23.280 1.00 93.44 156 ILE A O 1
ATOM 1296 N N . SER A 1 157 ? 26.634 8.377 -21.976 1.00 94.94 157 SER A N 1
ATOM 1297 C CA . SER A 1 157 ? 27.330 7.716 -23.090 1.00 94.94 157 SER A CA 1
ATOM 1298 C C . SER A 1 157 ? 26.371 6.897 -23.967 1.00 94.94 157 SER A C 1
ATOM 1300 O O . SER A 1 157 ? 26.342 7.055 -25.192 1.00 94.94 157 SER A O 1
ATOM 1302 N N . ASN A 1 158 ? 25.494 6.098 -23.348 1.00 94.75 158 ASN A N 1
ATOM 1303 C CA . ASN A 1 158 ? 24.480 5.323 -24.066 1.00 94.75 158 ASN A CA 1
ATOM 1304 C C . ASN A 1 158 ? 23.513 6.216 -24.855 1.00 94.75 158 ASN A C 1
ATOM 1306 O O . ASN A 1 158 ? 23.171 5.903 -25.993 1.00 94.75 158 ASN A O 1
ATOM 1310 N N . SER A 1 159 ? 23.109 7.350 -24.285 1.00 95.56 159 SER A N 1
ATOM 1311 C CA . SER A 1 159 ? 22.221 8.324 -24.926 1.00 95.56 159 SER A CA 1
ATOM 1312 C C . SER A 1 159 ? 22.855 8.931 -26.173 1.00 95.56 159 SER A C 1
ATOM 1314 O O . SER A 1 159 ? 22.212 8.994 -27.221 1.00 95.56 159 SER A O 1
ATOM 1316 N N . MET A 1 160 ? 24.134 9.313 -26.090 1.00 96.56 160 MET A N 1
ATOM 1317 C CA . MET A 1 160 ? 24.896 9.797 -27.243 1.00 96.56 160 MET A CA 1
ATOM 1318 C C . MET A 1 160 ? 24.983 8.726 -28.337 1.00 96.56 160 MET A C 1
ATOM 1320 O O . MET A 1 160 ? 24.744 9.026 -29.507 1.00 96.56 160 MET A O 1
ATOM 1324 N N . ALA A 1 161 ? 25.260 7.469 -27.969 1.00 96.62 161 ALA A N 1
ATOM 1325 C CA . ALA A 1 161 ? 25.334 6.357 -28.915 1.00 96.62 161 ALA A CA 1
ATOM 1326 C C . ALA A 1 161 ? 23.987 6.081 -29.610 1.00 96.62 161 ALA A C 1
ATOM 1328 O O . ALA A 1 161 ? 23.954 5.919 -30.832 1.00 96.62 161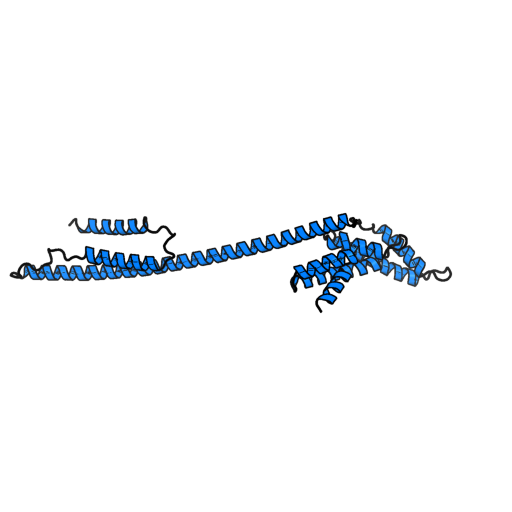 ALA A O 1
ATOM 1329 N N . ILE A 1 162 ? 22.879 6.076 -28.856 1.00 96.25 162 ILE A N 1
ATOM 1330 C CA . ILE A 1 162 ? 21.517 5.914 -29.391 1.00 96.25 162 ILE A CA 1
ATOM 1331 C C . ILE A 1 162 ? 21.211 7.033 -30.388 1.00 96.25 162 ILE A C 1
ATOM 1333 O O . ILE A 1 162 ? 20.905 6.752 -31.546 1.00 96.25 162 ILE A O 1
ATOM 1337 N N . CYS A 1 163 ? 21.355 8.293 -29.970 1.00 97.25 163 CYS A N 1
ATOM 1338 C CA . CYS A 1 163 ? 20.985 9.436 -30.800 1.00 97.25 163 CYS A CA 1
ATOM 1339 C C . CYS A 1 163 ? 21.870 9.567 -32.040 1.00 97.25 163 CYS A C 1
ATOM 1341 O O . CYS A 1 163 ? 21.371 9.884 -33.119 1.00 97.25 163 CYS A O 1
ATOM 1343 N N . LYS A 1 164 ? 23.173 9.284 -31.922 1.00 97.31 164 LYS A N 1
ATOM 1344 C CA . LYS A 1 164 ? 24.081 9.277 -33.074 1.00 97.31 164 LYS A CA 1
ATOM 1345 C C . LYS A 1 164 ? 23.671 8.201 -34.076 1.00 97.31 164 LYS A C 1
ATOM 1347 O O . LYS A 1 164 ? 23.575 8.481 -35.263 1.00 97.31 164 LYS A O 1
ATOM 1352 N N . LYS A 1 165 ? 23.375 6.986 -33.607 1.00 96.06 165 LYS A N 1
ATOM 1353 C CA . LYS A 1 165 ? 22.943 5.883 -34.476 1.00 96.06 165 LYS A CA 1
ATOM 1354 C C . LYS A 1 165 ? 21.612 6.173 -35.175 1.00 96.06 165 LYS A C 1
ATOM 1356 O O . LYS A 1 165 ? 21.462 5.831 -36.341 1.00 96.06 165 LYS A O 1
ATOM 1361 N N . GLU A 1 166 ? 20.654 6.765 -34.470 1.00 96.12 166 GLU A N 1
ATOM 1362 C CA . GLU A 1 166 ? 19.311 7.039 -34.995 1.00 96.12 166 GLU A CA 1
ATOM 1363 C C . GLU A 1 166 ? 19.301 8.170 -36.038 1.00 96.12 166 GLU A C 1
ATOM 1365 O O . GLU A 1 166 ? 18.580 8.092 -37.034 1.00 96.12 166 GLU A O 1
ATOM 1370 N N . TRP A 1 167 ? 20.138 9.195 -35.841 1.00 97.38 167 TRP A N 1
ATOM 1371 C CA . TRP A 1 167 ? 20.135 10.413 -36.660 1.00 97.38 167 TRP A CA 1
ATOM 1372 C C . TRP A 1 167 ? 21.325 10.550 -37.615 1.00 97.38 167 TRP A C 1
ATOM 1374 O O . TRP A 1 167 ? 21.404 11.529 -38.357 1.00 97.38 167 TRP A O 1
ATOM 1384 N N . THR A 1 168 ? 22.229 9.568 -37.668 1.00 96.25 168 THR A N 1
ATOM 1385 C CA . THR A 1 168 ? 23.176 9.423 -38.779 1.00 96.25 168 THR A CA 1
ATOM 1386 C C . THR A 1 168 ? 22.519 8.665 -39.931 1.00 96.25 168 THR A C 1
ATOM 1388 O O . THR A 1 168 ? 22.250 7.469 -39.836 1.00 96.25 168 THR A O 1
ATOM 1391 N N . LYS A 1 169 ? 22.307 9.346 -41.061 1.00 92.50 169 LYS A N 1
ATOM 1392 C CA . LYS A 1 169 ? 21.780 8.754 -42.299 1.00 92.50 169 LYS A CA 1
ATOM 1393 C C . LYS A 1 169 ? 22.801 8.931 -43.418 1.00 92.50 169 LYS A C 1
ATOM 1395 O O . LYS A 1 169 ? 23.302 10.029 -43.627 1.00 92.50 169 LYS A O 1
ATOM 1400 N N . ARG A 1 170 ? 23.122 7.847 -44.138 1.00 92.88 170 ARG A N 1
ATOM 1401 C CA . ARG A 1 170 ? 24.114 7.845 -45.241 1.00 92.88 170 ARG A CA 1
ATOM 1402 C C . ARG A 1 170 ? 25.469 8.473 -44.846 1.00 92.88 170 ARG A C 1
ATOM 1404 O O . ARG A 1 170 ? 26.085 9.176 -45.634 1.00 92.88 170 ARG A O 1
ATOM 1411 N N . GLY A 1 171 ? 25.905 8.253 -43.603 1.00 94.19 171 GLY A N 1
ATOM 1412 C CA . GLY A 1 171 ? 27.165 8.790 -43.071 1.00 94.19 171 GLY A CA 1
ATOM 1413 C C . GLY A 1 171 ? 27.121 10.252 -42.609 1.00 94.19 171 GLY A C 1
ATOM 1414 O O . GLY A 1 171 ? 28.090 10.714 -42.015 1.00 94.19 171 GLY A O 1
ATOM 1415 N N . GLN A 1 172 ? 26.011 10.969 -42.807 1.00 96.50 172 GLN A N 1
ATOM 1416 C CA . GLN A 1 172 ? 25.843 12.349 -42.348 1.00 96.50 172 GLN A CA 1
ATOM 1417 C C . GLN A 1 172 ? 24.952 12.396 -41.103 1.00 96.50 172 GLN A C 1
ATOM 1419 O O . GLN A 1 172 ? 23.887 11.779 -41.061 1.00 96.50 172 GLN A O 1
ATOM 1424 N N . LEU A 1 173 ? 25.405 13.105 -40.066 1.00 96.62 173 LEU A N 1
ATOM 1425 C CA . LEU A 1 173 ? 24.647 13.312 -38.834 1.00 96.62 173 LEU A CA 1
ATOM 1426 C C . LEU A 1 173 ? 23.730 14.529 -38.983 1.00 96.62 173 LEU A C 1
ATOM 1428 O O . LEU A 1 173 ? 24.213 15.645 -39.171 1.00 96.62 173 LEU A O 1
ATOM 1432 N N . ASP A 1 174 ? 22.423 14.330 -38.820 1.00 97.56 174 ASP A N 1
ATOM 1433 C CA . ASP A 1 174 ? 21.494 15.443 -38.632 1.00 97.56 174 ASP A CA 1
ATOM 1434 C C . ASP A 1 174 ? 21.686 16.020 -37.223 1.00 97.56 174 ASP A C 1
ATOM 1436 O O . ASP A 1 174 ? 21.172 15.491 -36.233 1.00 97.56 174 ASP A O 1
ATOM 1440 N N . ASN A 1 175 ? 22.465 17.100 -37.122 1.00 97.25 175 ASN A N 1
ATOM 1441 C CA . ASN A 1 175 ? 22.810 17.690 -35.832 1.00 97.25 175 ASN A CA 1
ATOM 1442 C C . ASN A 1 175 ? 21.574 18.218 -35.085 1.00 97.25 175 ASN A C 1
ATOM 1444 O O . ASN A 1 175 ? 21.494 18.086 -33.866 1.00 97.25 175 ASN A O 1
ATOM 1448 N N . ARG A 1 176 ? 20.578 18.775 -35.786 1.00 97.62 176 ARG A N 1
ATOM 1449 C CA . ARG A 1 176 ? 19.365 19.295 -35.137 1.00 97.62 176 ARG A CA 1
ATOM 1450 C C . ARG A 1 176 ? 18.594 18.159 -34.473 1.00 97.62 176 ARG A C 1
ATOM 1452 O O . ARG A 1 176 ? 18.201 18.277 -33.310 1.00 97.62 176 ARG A O 1
ATOM 1459 N N . MET A 1 177 ? 18.397 17.061 -35.196 1.00 97.81 177 MET A N 1
ATOM 1460 C CA . MET A 1 177 ? 17.651 15.919 -34.675 1.00 97.81 177 MET A CA 1
ATOM 1461 C C . MET A 1 177 ? 18.442 15.139 -33.623 1.00 97.81 177 MET A C 1
ATOM 1463 O O . MET A 1 177 ? 17.864 14.701 -32.628 1.00 97.81 177 MET A O 1
ATOM 1467 N N . TYR A 1 178 ? 19.767 15.065 -33.763 1.00 97.56 178 TYR A N 1
ATOM 1468 C CA . TYR A 1 178 ? 20.655 14.542 -32.727 1.00 97.56 178 TYR A CA 1
ATOM 1469 C C . TYR A 1 178 ? 20.501 15.298 -31.400 1.00 97.56 178 TYR A C 1
ATOM 1471 O O . TYR A 1 178 ? 20.271 14.669 -30.368 1.00 97.56 178 TYR A O 1
ATOM 1479 N N . GLN A 1 179 ? 20.562 16.635 -31.418 1.00 97.00 179 GLN A N 1
ATOM 1480 C CA . GLN A 1 179 ? 20.411 17.450 -30.206 1.00 97.00 179 GLN A CA 1
ATOM 1481 C C . GLN A 1 179 ? 19.011 17.314 -29.595 1.00 97.00 179 GLN A C 1
ATOM 1483 O O . GLN A 1 179 ? 18.869 17.211 -28.375 1.00 97.00 179 GLN A O 1
ATOM 1488 N N . HIS A 1 180 ? 17.969 17.256 -30.432 1.00 97.12 180 HIS A N 1
ATOM 1489 C CA . HIS A 1 180 ? 16.603 17.014 -29.967 1.00 97.12 180 HIS A CA 1
ATOM 1490 C C . HIS A 1 180 ? 16.469 15.652 -29.268 1.00 97.12 180 HIS A C 1
ATOM 1492 O O . HIS A 1 180 ? 15.916 15.568 -28.169 1.00 97.12 180 HIS A O 1
ATOM 1498 N N . CYS A 1 181 ? 17.021 14.597 -29.872 1.00 97.94 181 CYS A N 1
ATOM 1499 C CA . CYS A 1 181 ? 17.069 13.266 -29.276 1.00 97.94 181 CYS A CA 1
ATOM 1500 C C . CYS A 1 181 ? 17.825 13.277 -27.946 1.00 97.94 181 CYS A C 1
ATOM 1502 O O . CYS A 1 181 ? 17.302 12.787 -26.943 1.00 97.94 181 CYS A O 1
ATOM 1504 N N . LEU A 1 182 ? 19.017 13.883 -27.915 1.00 97.00 182 LEU A N 1
ATOM 1505 C CA . LEU A 1 182 ? 19.868 13.907 -26.732 1.00 97.00 182 LEU A CA 1
ATOM 1506 C C . LEU A 1 182 ? 19.171 14.616 -25.569 1.00 97.00 182 LEU A C 1
ATOM 1508 O O . LEU A 1 182 ? 19.138 14.074 -24.470 1.00 97.00 182 LEU A O 1
ATOM 1512 N N . LYS A 1 183 ? 18.515 15.757 -25.818 1.00 97.12 183 LYS A N 1
ATOM 1513 C CA . LYS A 1 183 ? 17.700 16.450 -24.807 1.00 97.12 183 LYS A CA 1
ATOM 1514 C C . LYS A 1 183 ? 16.613 15.541 -24.222 1.00 97.12 183 LYS A C 1
ATOM 1516 O O . LYS A 1 183 ? 16.417 15.516 -23.009 1.00 97.12 183 LYS A O 1
ATOM 1521 N N . GLY A 1 184 ? 15.923 14.776 -25.069 1.00 96.69 184 GLY A N 1
ATOM 1522 C CA . GLY A 1 184 ? 14.914 13.812 -24.625 1.00 96.69 184 GLY A CA 1
ATOM 1523 C C . GLY A 1 184 ? 15.499 12.656 -23.809 1.00 96.69 184 GLY A C 1
ATOM 1524 O O . GLY A 1 184 ? 14.871 12.206 -22.853 1.00 96.69 184 GLY A O 1
ATOM 1525 N N . GLN A 1 185 ? 16.698 12.188 -24.160 1.00 97.25 185 GLN A N 1
ATOM 1526 C CA . GLN A 1 185 ? 17.392 11.149 -23.404 1.00 97.25 185 GLN A CA 1
ATOM 1527 C C . GLN A 1 185 ? 17.867 11.651 -22.038 1.00 97.25 185 GLN A C 1
ATOM 1529 O O . GLN A 1 185 ? 17.616 10.977 -21.043 1.00 97.25 185 GLN A O 1
ATOM 1534 N N . LEU A 1 186 ? 18.459 12.849 -21.970 1.00 95.25 186 LEU A N 1
ATOM 1535 C CA . LEU A 1 186 ? 18.901 13.473 -20.716 1.00 95.25 186 LEU A CA 1
ATOM 1536 C C . LEU A 1 186 ? 17.734 13.685 -19.744 1.00 95.25 186 LEU A C 1
ATOM 1538 O O . LEU A 1 186 ? 17.831 13.297 -18.587 1.00 95.25 186 LEU A O 1
ATOM 1542 N N . SER A 1 187 ? 16.585 14.164 -20.233 1.00 96.12 187 SER A N 1
ATOM 1543 C CA . SER A 1 187 ? 15.366 14.245 -19.412 1.00 96.12 187 SER A CA 1
ATOM 1544 C C . SER A 1 187 ? 14.913 12.871 -18.892 1.00 96.12 187 SER A C 1
ATOM 1546 O O . SER A 1 187 ? 14.378 12.764 -17.789 1.00 96.12 187 SER A O 1
ATOM 1548 N N . GLY A 1 188 ? 15.148 11.805 -19.663 1.00 96.12 188 GLY A N 1
ATOM 1549 C CA . GLY A 1 188 ? 14.949 10.431 -19.211 1.00 96.12 188 GLY A CA 1
ATOM 1550 C C . GLY A 1 188 ? 15.874 10.048 -18.055 1.00 96.12 188 GLY A C 1
ATOM 1551 O O . GLY A 1 188 ? 15.409 9.422 -17.108 1.00 96.12 188 GLY A O 1
ATOM 1552 N N . ILE A 1 189 ? 17.149 10.449 -18.104 1.00 96.06 189 ILE A N 1
ATOM 1553 C CA . ILE A 1 189 ? 18.128 10.214 -17.027 1.00 96.06 189 ILE A CA 1
ATOM 1554 C C . ILE A 1 189 ? 17.667 10.898 -15.744 1.00 96.06 189 ILE A C 1
ATOM 1556 O O . ILE A 1 189 ? 17.532 10.225 -14.723 1.00 96.06 189 ILE A O 1
ATOM 1560 N N . ASP A 1 190 ? 17.333 12.189 -15.820 1.00 95.44 190 ASP A N 1
ATOM 1561 C CA . ASP A 1 190 ? 16.843 12.956 -14.670 1.00 95.44 190 ASP A CA 1
ATOM 1562 C C . ASP A 1 190 ? 15.625 12.275 -14.037 1.00 95.44 190 ASP A C 1
ATOM 1564 O O . ASP A 1 190 ? 15.516 12.173 -12.812 1.00 95.44 190 ASP A O 1
ATOM 1568 N N . LYS A 1 191 ? 14.723 11.738 -14.873 1.00 97.38 191 LYS A N 1
ATOM 1569 C CA . LYS A 1 191 ? 13.539 11.033 -14.386 1.00 97.38 191 LYS A CA 1
ATOM 1570 C C . LYS A 1 191 ? 13.869 9.691 -13.738 1.00 97.38 191 LYS A C 1
ATOM 1572 O O . LYS A 1 191 ? 13.269 9.361 -12.718 1.00 97.38 191 LYS A O 1
ATOM 1577 N N . VAL A 1 192 ? 14.798 8.913 -14.298 1.00 96.12 192 VAL A N 1
ATOM 1578 C CA . VAL A 1 192 ? 15.275 7.672 -13.661 1.00 96.12 192 VAL A CA 1
ATOM 1579 C C . VAL A 1 192 ? 15.895 7.985 -12.299 1.00 96.12 192 VAL A C 1
ATOM 1581 O O . VAL A 1 192 ? 15.582 7.300 -11.327 1.00 96.12 192 VAL A O 1
ATOM 1584 N N . ASP A 1 193 ? 16.711 9.034 -12.199 1.00 94.44 193 ASP A N 1
ATOM 1585 C CA . ASP A 1 193 ? 17.347 9.440 -10.943 1.00 94.44 193 ASP A CA 1
ATOM 1586 C C . ASP A 1 193 ? 16.324 9.919 -9.904 1.00 94.44 193 ASP A C 1
ATOM 1588 O O . ASP A 1 193 ? 16.410 9.541 -8.733 1.00 94.44 193 ASP A O 1
ATOM 1592 N N . GLU A 1 194 ? 15.315 10.692 -10.315 1.00 95.88 194 GLU A N 1
ATOM 1593 C CA . GLU A 1 194 ? 14.191 11.089 -9.458 1.00 95.88 194 GLU A CA 1
ATOM 1594 C C . GLU A 1 194 ? 13.445 9.862 -8.911 1.00 95.88 194 GLU A C 1
ATOM 1596 O O . GLU A 1 194 ? 13.213 9.760 -7.704 1.00 95.88 194 GLU A O 1
ATOM 1601 N N . LEU A 1 195 ? 13.099 8.906 -9.781 1.00 96.00 195 LEU A N 1
ATOM 1602 C CA . LEU A 1 195 ? 12.388 7.688 -9.388 1.00 96.00 195 LEU A CA 1
ATOM 1603 C C . LEU A 1 195 ? 13.242 6.805 -8.468 1.00 96.00 195 LEU A C 1
ATOM 1605 O O . LEU A 1 195 ? 12.739 6.328 -7.451 1.00 96.00 195 LEU A O 1
ATOM 1609 N N . ASN A 1 196 ? 14.536 6.656 -8.758 1.00 93.25 196 ASN A N 1
ATOM 1610 C CA . ASN A 1 196 ? 15.466 5.909 -7.913 1.00 93.25 196 ASN A CA 1
ATOM 1611 C C . ASN A 1 196 ? 15.589 6.522 -6.517 1.00 93.25 196 ASN A C 1
ATOM 1613 O O . ASN A 1 196 ? 15.629 5.780 -5.544 1.00 93.25 196 ASN A O 1
ATOM 1617 N N . LYS A 1 197 ? 15.623 7.857 -6.402 1.00 92.31 197 LYS A N 1
ATOM 1618 C CA . LYS A 1 197 ? 15.644 8.547 -5.102 1.00 92.31 197 LYS A CA 1
ATOM 1619 C C . LYS A 1 197 ? 14.322 8.390 -4.355 1.00 92.31 197 LYS A C 1
ATOM 1621 O O . LYS A 1 197 ? 14.323 8.169 -3.152 1.00 92.31 197 LYS A O 1
ATOM 1626 N N . LYS A 1 198 ? 13.195 8.503 -5.060 1.00 95.31 198 LYS A N 1
ATOM 1627 C CA . LYS A 1 198 ? 11.856 8.458 -4.456 1.00 95.31 198 LYS A CA 1
ATOM 1628 C C . LYS A 1 198 ? 11.458 7.059 -3.979 1.00 95.31 198 LYS A C 1
ATOM 1630 O O . LYS A 1 198 ? 10.722 6.933 -3.003 1.00 95.31 198 LYS A O 1
ATOM 1635 N N . TYR A 1 199 ? 11.909 6.022 -4.679 1.00 93.88 199 TYR A N 1
ATOM 1636 C CA . TYR A 1 199 ? 11.527 4.633 -4.425 1.00 93.88 199 TYR A CA 1
ATOM 1637 C C . TYR A 1 199 ? 12.708 3.756 -3.976 1.00 93.88 199 TYR A C 1
ATOM 1639 O O . TYR A 1 199 ? 12.548 2.538 -3.936 1.00 93.88 199 TYR A O 1
ATOM 1647 N N . SER A 1 200 ? 13.853 4.358 -3.604 1.00 81.81 200 SER A N 1
ATOM 1648 C CA . SER A 1 200 ? 15.106 3.705 -3.147 1.00 81.81 200 SER A CA 1
ATOM 1649 C C . SER A 1 200 ? 14.883 2.569 -2.149 1.00 81.81 200 SER A C 1
ATOM 1651 O O . SER A 1 200 ? 15.515 1.521 -2.231 1.00 81.81 200 SER A O 1
ATOM 1653 N N . GLU A 1 201 ? 13.959 2.784 -1.219 1.00 85.06 201 GLU A N 1
ATOM 1654 C CA . GLU A 1 201 ? 13.673 1.890 -0.094 1.00 85.06 201 GLU A CA 1
ATOM 1655 C C . GLU A 1 201 ? 12.480 0.956 -0.350 1.00 85.06 201 GLU A C 1
ATOM 1657 O O . GLU A 1 201 ? 12.089 0.180 0.518 1.00 85.06 201 GLU A O 1
ATOM 1662 N N . ARG A 1 202 ? 11.846 1.032 -1.527 1.00 89.06 202 ARG A N 1
ATOM 1663 C CA . ARG A 1 202 ? 10.657 0.234 -1.845 1.00 89.06 202 ARG A CA 1
ATOM 1664 C C . ARG A 1 202 ? 11.058 -1.045 -2.568 1.00 89.06 202 ARG A C 1
ATOM 1666 O O . ARG A 1 202 ? 11.469 -1.015 -3.727 1.00 89.06 202 ARG A O 1
ATOM 1673 N N . GLU A 1 203 ? 10.854 -2.187 -1.915 1.00 88.94 203 GLU A N 1
ATOM 1674 C CA . GLU A 1 203 ? 11.244 -3.502 -2.442 1.00 88.94 203 GLU A CA 1
ATOM 1675 C C . GLU A 1 203 ? 10.657 -3.803 -3.826 1.00 88.94 203 GLU A C 1
ATOM 1677 O O . GLU A 1 203 ? 11.369 -4.264 -4.717 1.00 88.94 203 GLU A O 1
ATOM 1682 N N . PHE A 1 204 ? 9.373 -3.485 -4.048 1.00 92.31 204 PHE A N 1
ATOM 1683 C CA . PHE A 1 204 ? 8.713 -3.723 -5.338 1.00 92.31 204 PHE A CA 1
ATOM 1684 C C . PHE A 1 204 ? 9.440 -3.032 -6.503 1.00 92.31 204 PHE A C 1
ATOM 1686 O O . PHE A 1 204 ? 9.405 -3.529 -7.632 1.00 92.31 204 PHE A O 1
ATOM 1693 N N . TYR A 1 205 ? 10.081 -1.891 -6.226 1.00 94.44 205 TYR A N 1
ATOM 1694 C CA . TYR A 1 205 ? 10.797 -1.104 -7.213 1.00 94.44 205 TYR A CA 1
ATOM 1695 C C . TYR A 1 205 ? 12.152 -1.743 -7.521 1.00 94.44 205 TYR A C 1
ATOM 1697 O O . TYR A 1 205 ? 12.418 -2.066 -8.674 1.00 94.44 205 TYR A O 1
ATOM 1705 N N . PHE A 1 206 ? 12.991 -1.994 -6.512 1.00 90.25 206 PHE A N 1
ATOM 1706 C CA . PHE A 1 206 ? 14.362 -2.476 -6.740 1.00 90.25 206 PHE A CA 1
ATOM 1707 C C . PHE A 1 206 ? 14.477 -3.967 -7.055 1.00 90.25 206 PHE A C 1
ATOM 1709 O O . PHE A 1 206 ? 15.438 -4.365 -7.708 1.00 90.25 206 PHE A O 1
ATOM 1716 N N . LEU A 1 207 ? 13.522 -4.791 -6.617 1.00 88.19 207 LEU A N 1
ATOM 1717 C CA . LEU A 1 207 ? 13.572 -6.239 -6.843 1.00 88.19 207 LEU A CA 1
ATOM 1718 C C . LEU A 1 207 ? 12.856 -6.677 -8.119 1.00 88.19 207 LEU A C 1
ATOM 1720 O O . LEU A 1 207 ? 13.169 -7.733 -8.660 1.00 88.19 207 LEU A O 1
ATOM 1724 N N . ILE A 1 208 ? 11.879 -5.895 -8.589 1.00 92.56 208 ILE A N 1
ATOM 1725 C CA . ILE A 1 208 ? 11.013 -6.292 -9.707 1.00 92.56 208 ILE A CA 1
ATOM 1726 C C . ILE A 1 208 ? 11.032 -5.222 -10.798 1.00 92.56 208 ILE A C 1
ATOM 1728 O O . ILE A 1 208 ? 11.561 -5.476 -11.878 1.00 92.56 208 ILE A O 1
ATOM 1732 N N . ALA A 1 209 ? 10.514 -4.019 -10.523 1.00 95.81 209 ALA A N 1
ATOM 1733 C CA . ALA A 1 209 ? 10.305 -3.004 -11.559 1.00 95.81 209 ALA A CA 1
ATOM 1734 C C . ALA A 1 209 ? 11.611 -2.563 -12.242 1.00 95.81 209 ALA A C 1
ATOM 1736 O O . ALA A 1 209 ? 11.700 -2.536 -13.470 1.00 95.81 209 ALA A O 1
ATOM 1737 N N . TYR A 1 210 ? 12.637 -2.237 -11.453 1.00 95.06 210 TYR A N 1
ATOM 1738 C CA . TYR A 1 210 ? 13.911 -1.738 -11.956 1.00 95.06 210 TYR A CA 1
ATOM 1739 C C . TYR A 1 210 ? 14.686 -2.797 -12.750 1.00 95.06 210 TYR A C 1
ATOM 1741 O O . TYR A 1 210 ? 14.989 -2.524 -13.916 1.00 95.06 210 TYR A O 1
ATOM 1749 N N . PRO A 1 211 ? 14.922 -4.021 -12.228 1.00 93.88 211 PRO A N 1
ATOM 1750 C CA . PRO A 1 211 ? 15.556 -5.083 -13.007 1.00 93.88 211 PRO A CA 1
ATOM 1751 C C . PRO A 1 211 ? 14.793 -5.418 -14.294 1.00 93.88 211 PRO A C 1
ATOM 1753 O O . PRO A 1 211 ? 15.408 -5.571 -15.351 1.00 93.88 211 PRO A O 1
ATOM 1756 N N . TYR A 1 212 ? 13.456 -5.475 -14.240 1.00 95.19 212 TYR A N 1
ATOM 1757 C CA . TYR A 1 212 ? 12.624 -5.722 -15.418 1.00 95.19 212 TYR A CA 1
ATOM 1758 C C . TYR A 1 212 ? 12.802 -4.632 -16.480 1.00 95.19 212 TYR A C 1
ATOM 1760 O O . TYR A 1 212 ? 13.107 -4.935 -17.637 1.00 95.19 212 TYR A O 1
ATOM 1768 N N . CYS A 1 213 ? 12.668 -3.358 -16.100 1.00 96.75 213 CYS A N 1
ATOM 1769 C CA . CYS A 1 213 ? 12.769 -2.244 -17.038 1.00 96.75 213 CYS A CA 1
ATOM 1770 C C . CYS A 1 213 ? 14.181 -2.083 -17.609 1.00 96.75 213 CYS A C 1
ATOM 1772 O O . CYS A 1 213 ? 14.322 -1.855 -18.812 1.00 96.75 213 CYS A O 1
ATOM 1774 N N . ILE A 1 214 ? 15.221 -2.252 -16.789 1.00 95.12 214 ILE A N 1
ATOM 1775 C CA . ILE A 1 214 ? 16.612 -2.228 -17.253 1.00 95.12 214 ILE A CA 1
ATOM 1776 C C . ILE A 1 214 ? 16.855 -3.342 -18.259 1.00 95.12 214 ILE A C 1
ATOM 1778 O O . ILE A 1 214 ? 17.330 -3.066 -19.360 1.00 95.12 214 ILE A O 1
ATOM 1782 N N . LYS A 1 215 ? 16.485 -4.584 -17.930 1.00 94.44 215 LYS A N 1
ATOM 1783 C CA . LYS A 1 215 ? 16.657 -5.731 -18.829 1.00 94.44 215 LYS A CA 1
ATOM 1784 C C . LYS A 1 215 ? 15.903 -5.535 -20.144 1.00 94.44 215 LYS A C 1
ATOM 1786 O O . LYS A 1 215 ? 16.446 -5.819 -21.206 1.00 94.44 215 LYS A O 1
ATOM 1791 N N . LYS A 1 216 ? 14.671 -5.024 -20.082 1.00 95.94 216 LYS A N 1
ATOM 1792 C CA . LYS A 1 216 ? 13.814 -4.802 -21.254 1.00 95.94 216 LYS A CA 1
ATOM 1793 C C . LYS A 1 216 ? 14.355 -3.729 -22.199 1.00 95.94 216 LYS A C 1
ATOM 1795 O O . LYS A 1 216 ? 14.239 -3.873 -23.412 1.00 95.94 216 LYS A O 1
ATOM 1800 N N . TRP A 1 217 ? 14.932 -2.661 -21.653 1.00 97.31 217 TRP A N 1
ATOM 1801 C CA . TRP A 1 217 ? 15.351 -1.480 -22.418 1.00 97.31 217 TRP A CA 1
ATOM 1802 C C . TRP A 1 217 ? 16.869 -1.320 -22.537 1.00 97.31 217 TRP A C 1
ATOM 1804 O O . TRP A 1 217 ? 17.351 -0.269 -22.964 1.00 97.31 217 TRP A O 1
ATOM 1814 N N . THR A 1 218 ? 17.618 -2.374 -22.212 1.00 95.44 218 THR A N 1
ATOM 1815 C CA . THR A 1 218 ? 19.053 -2.481 -22.479 1.00 95.44 218 THR A CA 1
ATOM 1816 C C . THR A 1 218 ? 19.279 -3.474 -23.604 1.00 95.44 218 THR A C 1
ATOM 1818 O O . THR A 1 218 ? 19.030 -4.666 -23.461 1.00 95.44 218 THR A O 1
ATOM 1821 N N . THR A 1 219 ? 19.775 -2.992 -24.741 1.00 94.25 219 THR A N 1
ATOM 1822 C CA . THR A 1 219 ? 20.084 -3.837 -25.901 1.00 94.25 219 THR A CA 1
ATOM 1823 C C . THR A 1 219 ? 21.577 -3.794 -26.174 1.00 94.25 219 THR A C 1
ATOM 1825 O O . THR A 1 219 ? 22.126 -2.722 -26.414 1.00 94.25 219 THR A O 1
ATOM 1828 N N . ARG A 1 220 ? 22.244 -4.958 -26.154 1.00 92.88 220 ARG A N 1
ATOM 1829 C CA . ARG A 1 220 ? 23.698 -5.080 -26.400 1.00 92.88 220 ARG A CA 1
ATOM 1830 C C . ARG A 1 220 ? 24.533 -4.121 -25.528 1.00 92.88 220 ARG A C 1
ATOM 1832 O O . ARG A 1 220 ? 25.433 -3.455 -26.022 1.00 92.88 220 ARG A O 1
ATOM 1839 N N . GLY A 1 221 ? 24.181 -4.008 -24.245 1.00 90.81 221 GLY A N 1
ATOM 1840 C CA . GLY A 1 221 ? 24.856 -3.124 -23.284 1.00 90.81 221 GLY A CA 1
ATOM 1841 C C . GLY A 1 221 ? 24.464 -1.642 -23.360 1.00 90.81 221 GLY A C 1
ATOM 1842 O O . GLY A 1 221 ? 24.855 -0.872 -22.489 1.00 90.81 221 GLY A O 1
ATOM 1843 N N . VAL A 1 222 ? 23.653 -1.239 -24.344 1.00 94.69 222 VAL A N 1
ATOM 1844 C CA . VAL A 1 222 ? 23.183 0.143 -24.493 1.00 94.69 222 VAL A CA 1
ATOM 1845 C C . VAL A 1 222 ? 21.798 0.280 -23.866 1.00 94.69 222 VAL A C 1
ATOM 1847 O O . VAL A 1 222 ? 20.810 -0.239 -24.390 1.00 94.69 222 VAL A O 1
ATOM 1850 N N . ALA A 1 223 ? 21.737 0.962 -22.725 1.00 96.06 223 ALA A N 1
ATOM 1851 C CA . ALA A 1 223 ? 20.508 1.234 -21.985 1.00 96.06 223 ALA A CA 1
ATOM 1852 C C . ALA A 1 223 ? 19.844 2.524 -22.485 1.00 96.06 223 ALA A C 1
ATOM 1854 O O . ALA A 1 223 ? 20.510 3.554 -22.579 1.00 96.06 223 ALA A O 1
ATOM 1855 N N . ASN A 1 224 ? 18.542 2.482 -22.781 1.00 97.44 224 ASN A N 1
ATOM 1856 C CA . ASN A 1 224 ? 17.767 3.652 -23.203 1.00 97.44 224 ASN A CA 1
ATOM 1857 C C . ASN A 1 224 ? 17.071 4.305 -21.989 1.00 97.44 224 ASN A C 1
ATOM 1859 O O . ASN A 1 224 ? 15.990 3.845 -21.603 1.00 97.44 224 ASN A O 1
ATOM 1863 N N . PRO A 1 225 ? 17.652 5.353 -21.368 1.00 95.69 225 PRO A N 1
ATOM 1864 C CA . PRO A 1 225 ? 17.140 5.913 -20.115 1.00 95.69 225 PRO A CA 1
ATOM 1865 C C . PRO A 1 225 ? 15.722 6.470 -20.248 1.00 95.69 225 PRO A C 1
ATOM 1867 O O . PRO A 1 225 ? 14.915 6.297 -19.337 1.00 95.69 225 PRO A O 1
ATOM 1870 N N . ARG A 1 226 ? 15.366 7.061 -21.397 1.00 97.19 226 ARG A N 1
ATOM 1871 C CA . ARG A 1 226 ? 14.001 7.552 -21.641 1.00 97.19 226 ARG A CA 1
ATOM 1872 C C . ARG A 1 226 ? 12.967 6.426 -21.587 1.00 97.19 226 ARG A C 1
ATOM 1874 O O . ARG A 1 226 ? 11.914 6.584 -20.970 1.00 97.19 226 ARG A O 1
ATOM 1881 N N . MET A 1 227 ? 13.264 5.287 -22.210 1.00 97.94 227 MET A N 1
ATOM 1882 C CA . MET A 1 227 ? 12.351 4.139 -22.202 1.00 97.94 227 MET A CA 1
ATOM 1883 C C . MET A 1 227 ? 12.327 3.427 -20.848 1.00 97.94 227 MET A C 1
ATOM 1885 O O . MET A 1 227 ? 11.268 2.964 -20.424 1.00 97.94 227 MET A O 1
ATOM 1889 N N . ILE A 1 228 ? 13.456 3.403 -20.135 1.00 97.62 228 ILE A N 1
ATOM 1890 C CA . ILE A 1 228 ? 13.523 2.918 -18.752 1.00 97.62 228 ILE A CA 1
ATOM 1891 C C . ILE A 1 228 ? 12.631 3.776 -17.850 1.00 97.62 228 ILE A C 1
ATOM 1893 O O . ILE A 1 228 ? 11.782 3.221 -17.159 1.00 97.62 228 ILE A O 1
ATOM 1897 N N . ALA A 1 229 ? 12.742 5.108 -17.903 1.00 97.81 229 ALA A N 1
ATOM 1898 C CA . ALA A 1 229 ? 11.888 6.016 -17.135 1.00 97.81 229 ALA A CA 1
ATOM 1899 C C . ALA A 1 229 ? 10.397 5.796 -17.428 1.00 97.81 229 ALA A C 1
ATOM 1901 O O . ALA A 1 229 ? 9.579 5.731 -16.510 1.00 97.81 229 ALA A O 1
ATOM 1902 N N . HIS A 1 230 ? 10.032 5.662 -18.706 1.00 98.19 230 HIS A N 1
ATOM 1903 C CA . HIS A 1 230 ? 8.653 5.379 -19.100 1.00 98.19 230 HIS A CA 1
ATOM 1904 C C . HIS A 1 230 ? 8.158 4.047 -18.516 1.00 98.19 230 HIS A C 1
ATOM 1906 O O . HIS A 1 230 ? 7.105 4.006 -17.884 1.00 98.19 230 HIS A O 1
ATOM 1912 N N . CYS A 1 231 ? 8.952 2.984 -18.658 1.00 98.44 231 CYS A N 1
ATOM 1913 C CA . CYS A 1 231 ? 8.649 1.665 -18.112 1.00 98.44 231 CYS A CA 1
ATOM 1914 C C . CYS A 1 231 ? 8.472 1.687 -16.592 1.00 98.44 231 CYS A C 1
ATOM 1916 O O . CYS A 1 231 ? 7.482 1.165 -16.092 1.00 98.44 231 CYS A O 1
ATOM 1918 N N . LEU A 1 232 ? 9.383 2.337 -15.865 1.00 97.88 232 LEU A N 1
ATOM 1919 C CA . LEU A 1 232 ? 9.320 2.438 -14.409 1.00 97.88 232 LEU A CA 1
ATOM 1920 C C . LEU A 1 232 ? 8.041 3.130 -13.938 1.00 97.88 232 LEU A C 1
ATOM 1922 O O . LEU A 1 232 ? 7.415 2.662 -12.993 1.00 97.88 232 LEU A O 1
ATOM 1926 N N . ASN A 1 233 ? 7.613 4.201 -14.614 1.00 98.19 233 ASN A N 1
ATOM 1927 C CA . ASN A 1 233 ? 6.331 4.835 -14.305 1.00 98.19 233 ASN A CA 1
ATOM 1928 C C . ASN A 1 233 ? 5.161 3.863 -14.513 1.00 98.19 233 ASN A C 1
ATOM 1930 O O . ASN A 1 233 ? 4.299 3.768 -13.645 1.00 98.19 233 ASN A O 1
ATOM 1934 N N . SER A 1 234 ? 5.145 3.097 -15.609 1.00 98.38 234 SER A N 1
ATOM 1935 C CA . SER A 1 234 ? 4.110 2.076 -15.828 1.00 98.38 234 SER A CA 1
ATOM 1936 C C . SER A 1 234 ? 4.122 0.979 -14.760 1.00 98.38 234 SER A C 1
ATOM 1938 O O . SER A 1 234 ? 3.061 0.528 -14.342 1.00 98.38 234 SER A O 1
ATOM 1940 N N . GLU A 1 235 ? 5.297 0.554 -14.293 1.00 98.19 235 GLU A N 1
ATOM 1941 C CA . GLU A 1 235 ? 5.418 -0.417 -13.201 1.00 98.19 235 GLU A CA 1
ATOM 1942 C C . GLU A 1 235 ? 4.913 0.149 -11.865 1.00 98.19 235 GLU A C 1
ATOM 1944 O O . GLU A 1 235 ? 4.249 -0.558 -11.107 1.00 98.19 235 GLU A O 1
ATOM 1949 N N . ILE A 1 236 ? 5.179 1.429 -11.587 1.00 98.00 236 ILE A N 1
ATOM 1950 C CA . ILE A 1 236 ? 4.681 2.123 -10.392 1.00 98.00 236 ILE A CA 1
ATOM 1951 C C . ILE A 1 236 ? 3.155 2.240 -10.425 1.00 98.00 236 ILE A C 1
ATOM 1953 O O . ILE A 1 236 ? 2.510 1.922 -9.427 1.00 98.00 236 ILE A O 1
ATOM 1957 N N . GLU A 1 237 ? 2.567 2.662 -11.548 1.00 98.25 237 GLU A N 1
ATOM 1958 C CA . GLU A 1 237 ? 1.105 2.715 -11.687 1.00 98.25 237 GLU A CA 1
ATOM 1959 C C . GLU A 1 237 ? 0.491 1.312 -11.599 1.00 98.25 237 GLU A C 1
ATOM 1961 O O . GLU A 1 237 ? -0.462 1.108 -10.855 1.00 98.25 237 GLU A O 1
ATOM 1966 N N . GLY A 1 238 ? 1.111 0.308 -12.227 1.00 98.00 238 GLY A N 1
ATOM 1967 C CA . GLY A 1 238 ? 0.692 -1.087 -12.087 1.00 98.00 238 GLY A CA 1
ATOM 1968 C C . GLY A 1 238 ? 0.694 -1.563 -10.632 1.00 98.00 238 GLY A C 1
ATOM 1969 O O . GLY A 1 238 ? -0.233 -2.239 -10.196 1.00 98.00 238 GLY A O 1
ATOM 1970 N N . LYS A 1 239 ? 1.696 -1.174 -9.833 1.00 97.38 239 LYS A N 1
ATOM 1971 C CA . LYS A 1 239 ? 1.720 -1.501 -8.402 1.00 97.38 239 LYS A CA 1
ATOM 1972 C C . LYS A 1 239 ? 0.575 -0.828 -7.638 1.00 97.38 239 LYS A C 1
ATOM 1974 O O . LYS A 1 239 ? -0.033 -1.485 -6.795 1.00 97.38 239 LYS A O 1
ATOM 1979 N N . LYS A 1 240 ? 0.272 0.440 -7.933 1.00 97.38 240 LYS A N 1
ATOM 1980 C CA . LYS A 1 240 ? -0.866 1.150 -7.324 1.00 97.38 240 LYS A CA 1
ATOM 1981 C C . LYS A 1 240 ? -2.193 0.481 -7.670 1.00 97.38 240 LYS A C 1
ATOM 1983 O O . LYS A 1 240 ? -3.019 0.309 -6.781 1.00 97.38 240 LYS A O 1
ATOM 1988 N N . ASP A 1 241 ? -2.366 0.044 -8.915 1.00 98.25 241 ASP A N 1
ATOM 1989 C CA . ASP A 1 241 ? -3.554 -0.701 -9.337 1.00 98.25 241 ASP A CA 1
ATOM 1990 C C . ASP A 1 241 ? -3.696 -2.011 -8.550 1.00 98.25 241 ASP A C 1
ATOM 1992 O O . ASP A 1 241 ? -4.778 -2.331 -8.066 1.00 98.25 241 ASP A O 1
ATOM 1996 N N . VAL A 1 242 ? -2.605 -2.764 -8.367 1.00 97.31 242 VAL A N 1
ATOM 1997 C CA . VAL A 1 242 ? -2.618 -3.987 -7.543 1.00 97.31 242 VAL A CA 1
ATOM 1998 C C . VAL A 1 242 ? -3.058 -3.695 -6.109 1.00 97.31 242 VAL A C 1
ATOM 2000 O O . VAL A 1 242 ? -3.861 -4.449 -5.559 1.00 97.31 242 VAL A O 1
ATOM 2003 N N . ASP A 1 243 ? -2.548 -2.623 -5.503 1.00 96.00 243 ASP A N 1
ATOM 2004 C CA . ASP A 1 243 ? -2.925 -2.241 -4.138 1.00 96.00 243 ASP A CA 1
ATOM 2005 C C . ASP A 1 243 ? -4.394 -1.823 -4.062 1.00 96.00 243 ASP A C 1
ATOM 2007 O O . ASP A 1 243 ? -5.120 -2.300 -3.193 1.00 96.00 243 ASP A O 1
ATOM 2011 N N . TYR A 1 244 ? -4.875 -1.065 -5.049 1.00 97.31 244 TYR A N 1
ATOM 2012 C CA . TYR A 1 244 ? -6.293 -0.755 -5.184 1.00 97.31 244 TYR A CA 1
ATOM 2013 C C . TYR A 1 244 ? -7.157 -2.026 -5.225 1.00 97.31 244 TYR A C 1
ATOM 2015 O O . TYR A 1 244 ? -8.146 -2.119 -4.496 1.00 97.31 244 TYR A O 1
ATOM 2023 N N . TYR A 1 245 ? -6.788 -3.043 -6.014 1.00 97.44 245 TYR A N 1
ATOM 2024 C CA . TYR A 1 245 ? -7.551 -4.297 -6.043 1.00 97.44 245 TYR A CA 1
ATOM 2025 C C . TYR A 1 245 ? -7.503 -5.050 -4.706 1.00 97.44 245 TYR A C 1
ATOM 2027 O O . TYR A 1 245 ? -8.507 -5.633 -4.307 1.00 97.44 245 TYR A O 1
ATOM 2035 N N . ARG A 1 246 ? -6.378 -5.025 -3.982 1.00 95.38 246 ARG A N 1
ATOM 2036 C CA . ARG A 1 246 ? -6.271 -5.649 -2.649 1.00 95.38 246 ARG A CA 1
ATOM 2037 C C . ARG A 1 246 ? -7.145 -4.992 -1.590 1.00 95.38 246 ARG A C 1
ATOM 2039 O O . ARG A 1 246 ? -7.523 -5.668 -0.636 1.00 95.38 246 ARG A O 1
ATOM 2046 N N . ASP A 1 247 ? -7.401 -3.698 -1.735 1.00 95.38 247 ASP A N 1
ATOM 2047 C CA . ASP A 1 247 ? -8.195 -2.928 -0.779 1.00 95.38 247 ASP A CA 1
ATOM 2048 C C . ASP A 1 247 ? -9.700 -3.013 -1.065 1.00 95.38 247 ASP A C 1
ATOM 2050 O O . ASP A 1 247 ? -10.504 -2.817 -0.158 1.00 95.38 247 ASP A O 1
ATOM 2054 N N . ASN A 1 248 ? -10.089 -3.336 -2.304 1.00 96.81 248 ASN A N 1
ATOM 2055 C CA . ASN A 1 248 ? -11.493 -3.355 -2.735 1.00 96.81 248 ASN A CA 1
ATOM 2056 C C . ASN A 1 248 ? -12.071 -4.761 -2.975 1.00 96.81 248 ASN A C 1
ATOM 2058 O O . ASN A 1 248 ? -13.285 -4.899 -3.102 1.00 96.81 248 ASN A O 1
ATOM 2062 N N . TYR A 1 249 ? -11.237 -5.800 -3.053 1.00 96.25 249 TYR A N 1
ATOM 2063 C CA . TYR A 1 249 ? -11.657 -7.180 -3.328 1.00 96.25 249 TYR A CA 1
ATOM 2064 C C . TYR A 1 249 ? -11.071 -8.157 -2.300 1.00 96.25 249 TYR A C 1
ATOM 2066 O O . TYR A 1 249 ? -10.301 -7.766 -1.424 1.00 96.25 249 TYR A O 1
ATOM 2074 N N . ASP A 1 250 ? -11.427 -9.444 -2.401 1.00 95.81 250 ASP A N 1
ATOM 2075 C CA . ASP A 1 250 ? -10.873 -10.477 -1.521 1.00 95.81 250 ASP A CA 1
ATOM 2076 C C . ASP A 1 250 ? -9.344 -10.565 -1.655 1.00 95.81 250 ASP A C 1
ATOM 2078 O O . ASP A 1 250 ? -8.802 -11.085 -2.636 1.00 95.81 250 ASP A O 1
ATOM 2082 N N . ARG A 1 251 ? -8.637 -10.054 -0.641 1.00 93.38 251 ARG A N 1
ATOM 2083 C CA . ARG A 1 251 ? -7.176 -9.922 -0.634 1.00 93.38 251 ARG A CA 1
ATOM 2084 C C . ARG A 1 251 ? -6.471 -11.254 -0.894 1.00 93.38 251 ARG A C 1
ATOM 2086 O O . ARG A 1 251 ? -5.468 -11.269 -1.606 1.00 93.38 251 ARG A O 1
ATOM 2093 N N . ALA A 1 252 ? -6.996 -12.363 -0.367 1.00 94.25 252 ALA A N 1
ATOM 2094 C CA . ALA A 1 252 ? -6.404 -13.688 -0.545 1.00 94.25 252 ALA A CA 1
ATOM 2095 C C . ALA A 1 252 ? -6.474 -14.161 -2.009 1.00 94.25 252 ALA A C 1
ATOM 2097 O O . ALA A 1 252 ? -5.471 -14.634 -2.555 1.00 94.25 252 ALA A O 1
ATOM 2098 N N . ALA A 1 253 ? -7.620 -13.984 -2.674 1.00 96.25 253 ALA A N 1
ATOM 2099 C CA . ALA A 1 253 ? -7.761 -14.264 -4.100 1.00 96.25 253 ALA A CA 1
ATOM 2100 C C . ALA A 1 253 ? -6.844 -13.378 -4.960 1.00 96.25 253 ALA A C 1
ATOM 2102 O O . ALA A 1 253 ? -6.188 -13.888 -5.875 1.00 96.25 253 ALA A O 1
ATOM 2103 N N . ILE A 1 254 ? -6.746 -12.077 -4.650 1.00 97.44 254 ILE A N 1
ATOM 2104 C CA . ILE A 1 254 ? -5.850 -11.152 -5.362 1.00 97.44 254 ILE A CA 1
ATOM 2105 C C . ILE A 1 254 ? -4.389 -11.571 -5.210 1.00 97.44 254 ILE A C 1
ATOM 2107 O O . ILE A 1 254 ? -3.679 -11.672 -6.212 1.00 97.44 254 ILE A O 1
ATOM 2111 N N . ASP A 1 255 ? -3.937 -11.865 -3.991 1.00 95.31 255 ASP A N 1
ATOM 2112 C CA . ASP A 1 255 ? -2.550 -12.259 -3.731 1.00 95.31 255 ASP A CA 1
ATOM 2113 C C . ASP A 1 255 ? -2.159 -13.535 -4.485 1.00 95.31 255 ASP A C 1
ATOM 2115 O O . ASP A 1 255 ? -1.070 -13.600 -5.057 1.00 95.31 255 ASP A O 1
ATOM 2119 N N . LYS A 1 256 ? -3.075 -14.503 -4.610 1.00 95.88 256 LYS A N 1
ATOM 2120 C CA . LYS A 1 256 ? -2.848 -15.706 -5.422 1.00 95.88 256 LYS A CA 1
ATOM 2121 C C . LYS A 1 256 ? -2.617 -15.381 -6.904 1.00 95.88 256 LYS A C 1
ATOM 2123 O O . LYS A 1 256 ? -1.780 -16.013 -7.551 1.00 95.88 256 LYS A O 1
ATOM 2128 N N . ILE A 1 257 ? -3.349 -14.410 -7.461 1.00 96.81 257 ILE A N 1
ATOM 2129 C CA . ILE A 1 257 ? -3.155 -13.956 -8.850 1.00 96.81 257 ILE A CA 1
ATOM 2130 C C . ILE A 1 257 ? -1.826 -13.210 -8.981 1.00 96.81 257 ILE A C 1
ATOM 2132 O O . ILE A 1 257 ? -1.092 -13.455 -9.938 1.00 96.81 257 ILE A O 1
ATOM 2136 N N . VAL A 1 258 ? -1.512 -12.331 -8.023 1.00 95.56 258 VAL A N 1
ATOM 2137 C CA . VAL A 1 258 ? -0.259 -11.564 -7.990 1.00 95.56 258 VAL A CA 1
ATOM 2138 C C . VAL A 1 258 ? 0.943 -12.495 -7.993 1.00 95.56 258 VAL A C 1
ATOM 2140 O O . VAL A 1 258 ? 1.828 -12.327 -8.828 1.00 95.56 258 VAL A O 1
ATOM 2143 N N . ASP A 1 259 ? 0.960 -13.495 -7.115 1.00 93.88 259 ASP A N 1
ATOM 2144 C CA . ASP A 1 259 ? 2.082 -14.422 -6.999 1.00 93.88 259 ASP A CA 1
ATOM 2145 C C . ASP A 1 259 ? 2.301 -15.203 -8.302 1.00 93.88 259 ASP A C 1
ATOM 2147 O O . ASP A 1 259 ? 3.432 -15.305 -8.777 1.00 93.88 259 ASP A O 1
ATOM 2151 N N . ALA A 1 260 ? 1.226 -15.697 -8.927 1.00 95.19 260 ALA A N 1
ATOM 2152 C CA . ALA A 1 260 ? 1.313 -16.400 -10.206 1.00 95.19 260 ALA A CA 1
ATOM 2153 C C . ALA A 1 260 ? 1.795 -15.483 -11.346 1.00 95.19 260 ALA A C 1
ATOM 2155 O O . ALA A 1 260 ? 2.671 -15.857 -12.126 1.00 95.19 260 ALA A O 1
ATOM 2156 N N . ALA A 1 261 ? 1.249 -14.268 -11.435 1.00 95.75 261 ALA A N 1
ATOM 2157 C CA . ALA A 1 261 ? 1.582 -13.320 -12.492 1.00 95.75 261 ALA A CA 1
ATOM 2158 C C . ALA A 1 261 ? 3.000 -12.743 -12.340 1.00 95.75 261 ALA A C 1
ATOM 2160 O O . ALA A 1 261 ? 3.683 -12.545 -13.342 1.00 95.75 261 ALA A O 1
ATOM 2161 N N . LEU A 1 262 ? 3.484 -12.511 -11.116 1.00 94.31 262 LEU A N 1
ATOM 2162 C CA . LEU A 1 262 ? 4.857 -12.053 -10.886 1.00 94.31 262 LEU A CA 1
ATOM 2163 C C . LEU A 1 262 ? 5.888 -13.102 -11.296 1.00 94.31 262 LEU A C 1
ATOM 2165 O O . LEU A 1 262 ? 6.892 -12.739 -11.904 1.00 94.31 262 LEU A O 1
ATOM 2169 N N . ILE A 1 263 ? 5.623 -14.384 -11.019 1.00 91.69 263 ILE A N 1
ATOM 2170 C CA . ILE A 1 263 ? 6.477 -15.490 -11.481 1.00 91.69 263 ILE A CA 1
ATOM 2171 C C . ILE A 1 263 ? 6.544 -15.502 -13.012 1.00 91.69 263 ILE A C 1
ATOM 2173 O O . ILE A 1 263 ? 7.619 -15.665 -13.581 1.00 91.69 263 ILE A O 1
ATOM 2177 N N . GLN A 1 264 ? 5.404 -15.303 -13.678 1.00 94.38 264 GLN A N 1
ATOM 2178 C CA . GLN A 1 264 ? 5.316 -15.381 -15.134 1.00 94.38 264 GLN A CA 1
ATOM 2179 C C . GLN A 1 264 ? 5.916 -14.161 -15.849 1.00 94.38 264 GLN A C 1
ATOM 2181 O O . GLN A 1 264 ? 6.618 -14.319 -16.846 1.00 94.38 264 GLN A O 1
ATOM 2186 N N . TYR A 1 265 ? 5.606 -12.947 -15.388 1.00 94.81 265 TYR A N 1
ATOM 2187 C CA . TYR A 1 265 ? 5.878 -11.717 -16.141 1.00 94.81 265 TYR A CA 1
ATOM 2188 C C . TYR A 1 265 ? 6.985 -10.853 -15.551 1.00 94.81 265 TYR A C 1
ATOM 2190 O O . TYR A 1 265 ? 7.543 -10.033 -16.277 1.00 94.81 265 TYR A O 1
ATOM 2198 N N . GLN A 1 266 ? 7.265 -10.981 -14.249 1.00 94.69 266 GLN A N 1
ATOM 2199 C CA . GLN A 1 266 ? 8.194 -10.107 -13.522 1.00 94.69 266 GLN A CA 1
ATOM 2200 C C . GLN A 1 266 ? 7.878 -8.603 -13.707 1.00 94.69 266 GLN A C 1
ATOM 2202 O O . GLN A 1 266 ? 8.779 -7.773 -13.713 1.00 94.69 266 GLN A O 1
ATOM 2207 N N . SER A 1 267 ? 6.597 -8.252 -13.878 1.00 96.12 267 SER A N 1
ATOM 2208 C CA . SER A 1 267 ? 6.122 -6.888 -14.153 1.00 96.12 267 SER A CA 1
ATOM 2209 C C . SER A 1 267 ? 4.805 -6.621 -13.431 1.00 96.12 267 SER A C 1
ATOM 2211 O O . SER A 1 267 ? 3.820 -7.334 -13.628 1.00 96.12 267 SER A O 1
ATOM 2213 N N . TRP A 1 268 ? 4.767 -5.566 -12.625 1.00 97.44 268 TRP A N 1
ATOM 2214 C CA . TRP A 1 268 ? 3.591 -5.092 -11.901 1.00 97.44 268 TRP A CA 1
ATOM 2215 C C . TRP A 1 268 ? 2.488 -4.596 -12.828 1.00 97.44 268 TRP A C 1
ATOM 2217 O O . TRP A 1 268 ? 1.316 -4.845 -12.557 1.00 97.44 268 TRP A O 1
ATOM 2227 N N . ASN A 1 269 ? 2.839 -3.963 -13.949 1.00 97.94 269 ASN A N 1
ATOM 2228 C CA . ASN A 1 269 ? 1.851 -3.552 -14.946 1.00 97.94 269 ASN A CA 1
ATOM 2229 C C . ASN A 1 269 ? 1.117 -4.774 -15.538 1.00 97.94 269 ASN A C 1
ATOM 2231 O O . ASN A 1 269 ? -0.111 -4.807 -15.630 1.00 97.94 269 ASN A O 1
ATOM 2235 N N . MET A 1 270 ? 1.858 -5.842 -15.853 1.00 97.94 270 MET A N 1
ATOM 2236 C CA . MET A 1 270 ? 1.263 -7.092 -16.342 1.00 97.94 270 MET A CA 1
ATOM 2237 C C . MET A 1 270 ? 0.479 -7.847 -15.262 1.00 97.94 270 MET A C 1
ATOM 2239 O O . MET A 1 270 ? -0.513 -8.519 -15.568 1.00 97.94 270 MET A O 1
ATOM 2243 N N . VAL A 1 271 ? 0.878 -7.723 -13.995 1.00 97.69 271 VAL A N 1
ATOM 2244 C CA . VAL A 1 271 ? 0.114 -8.251 -12.857 1.00 97.69 271 VAL A CA 1
ATOM 2245 C C . VAL A 1 271 ? -1.230 -7.536 -12.734 1.00 97.69 271 VAL A C 1
ATOM 2247 O O . VAL A 1 271 ? -2.260 -8.209 -12.697 1.00 97.69 271 VAL A O 1
ATOM 2250 N N . ALA A 1 272 ? -1.249 -6.200 -12.746 1.00 97.94 272 ALA A N 1
ATOM 2251 C CA . ALA A 1 272 ? -2.482 -5.412 -12.711 1.00 97.94 272 ALA A CA 1
ATOM 2252 C C . ALA A 1 272 ? -3.425 -5.785 -13.867 1.00 97.94 272 ALA A C 1
ATOM 2254 O O . ALA A 1 272 ? -4.616 -6.032 -13.660 1.00 97.94 272 ALA A O 1
ATOM 2255 N N . TYR A 1 273 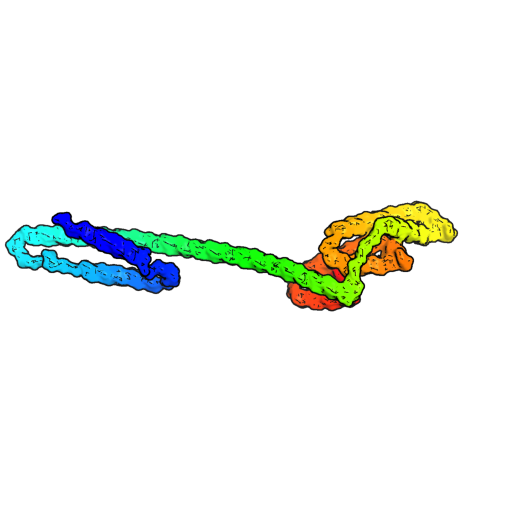? -2.877 -5.933 -15.077 1.00 97.62 273 TYR A N 1
ATOM 2256 C CA . TYR A 1 273 ? -3.623 -6.425 -16.235 1.00 97.62 273 TYR A CA 1
ATOM 2257 C C . TYR A 1 273 ? -4.216 -7.828 -16.008 1.00 97.62 273 TYR A C 1
ATOM 2259 O O . TYR A 1 273 ? -5.380 -8.074 -16.332 1.00 97.62 273 TYR A O 1
ATOM 2267 N N . SER A 1 274 ? -3.442 -8.744 -15.417 1.00 97.62 274 SER A N 1
ATOM 2268 C CA . SER A 1 274 ? -3.880 -10.117 -15.124 1.00 97.62 274 SER A CA 1
ATOM 2269 C C . SER A 1 274 ? -5.018 -10.163 -14.103 1.00 97.62 274 SER A C 1
ATOM 2271 O O . SER A 1 274 ? -5.952 -10.947 -14.270 1.00 97.62 274 SER A O 1
ATOM 2273 N N . ILE A 1 275 ? -4.973 -9.305 -13.080 1.00 97.75 275 ILE A N 1
ATOM 2274 C CA . ILE A 1 275 ? -6.045 -9.157 -12.087 1.00 97.75 275 ILE A CA 1
ATOM 2275 C C . ILE A 1 275 ? -7.314 -8.632 -12.762 1.00 97.75 275 ILE A C 1
ATOM 2277 O O . ILE A 1 275 ? -8.365 -9.269 -12.685 1.00 97.75 275 ILE A O 1
ATOM 2281 N N . LYS A 1 276 ? -7.201 -7.527 -13.510 1.00 97.50 276 LYS A N 1
ATOM 2282 C CA . LYS A 1 276 ? -8.323 -6.900 -14.222 1.00 97.50 276 LYS A CA 1
ATOM 2283 C C . LYS A 1 276 ? -9.046 -7.864 -15.165 1.00 97.50 276 LYS A C 1
ATOM 2285 O O . LYS A 1 276 ? -10.250 -7.742 -15.355 1.00 97.50 276 LYS A O 1
ATOM 2290 N N . ARG A 1 277 ? -8.333 -8.821 -15.767 1.00 97.50 277 ARG A N 1
ATOM 2291 C CA . ARG A 1 277 ? -8.931 -9.849 -16.634 1.00 97.50 277 ARG A CA 1
ATOM 2292 C C . ARG A 1 277 ? -9.708 -10.938 -15.897 1.00 97.50 277 ARG A C 1
ATOM 2294 O O . ARG A 1 277 ? -10.521 -11.583 -16.542 1.00 97.50 277 ARG A O 1
ATOM 2301 N N . ARG A 1 278 ? -9.419 -11.187 -14.618 1.00 96.31 278 ARG A N 1
ATOM 2302 C CA . ARG A 1 278 ? -10.021 -12.280 -13.832 1.00 96.31 278 ARG A CA 1
ATOM 2303 C C . ARG A 1 278 ? -11.178 -11.833 -12.940 1.00 96.31 278 ARG A C 1
ATOM 2305 O O . ARG A 1 278 ? -11.924 -12.683 -12.483 1.00 96.31 278 ARG A O 1
ATOM 2312 N N . ILE A 1 279 ? -11.271 -10.534 -12.657 1.00 92.25 279 ILE A N 1
ATOM 2313 C CA . ILE A 1 279 ? -12.342 -9.941 -11.836 1.00 92.25 279 ILE A CA 1
ATOM 2314 C C . ILE A 1 279 ? -13.530 -9.475 -12.692 1.00 92.25 279 ILE A C 1
ATOM 2316 O O . ILE A 1 279 ? -14.623 -9.294 -12.166 1.00 92.25 279 ILE A O 1
ATOM 2320 N N . LYS A 1 280 ? -13.317 -9.273 -13.998 1.00 74.69 280 LYS A N 1
ATOM 2321 C CA . LYS A 1 280 ? -14.405 -9.072 -14.962 1.00 74.69 280 LYS A CA 1
ATOM 2322 C C . LYS A 1 280 ? -15.232 -10.338 -15.115 1.00 74.69 280 LYS A C 1
ATOM 2324 O O . LYS A 1 280 ? -16.463 -10.181 -15.228 1.00 74.69 280 LYS A O 1
#

Radius of gyration: 44.59 Å; chains: 1; bounding box: 86×37×130 Å

Foldseek 3Di:
DCVVVVVVVVVVVVVVCVVPPDDDPPPPVDPVVVVVVVVVVVVVVVVVVPPDPVLDQPPCPDPVSVVVNVVVVVVVVVVVVVVVVVVVVVVVVVVVVVVVVVVVVVVVVVVVVVVVVVVVVVVVVVVVVVVLVVVLVVLVVVVQDQDDDDPLVLLLVLQLVVLQVVQQDPNDGPVVSSVVSSVLQVVLSVLVVVLCVVCVPPSLQRRFQQVLLQVVQQDPNRHRSNSSSVSSVLQVVLQVLLVVCCVVDPVVVSVVLQVVQCVVRSGSNSSSVSSVVVVD

Sequence (280 aa):
MISYSKYKLIYLCALTLTVNQTYAVENLNNSSNIEQITKQIELDWKNYYKPSKECRPKKLSNNKSFQLFVKCNEQKATQKDQFNKINKEVIEHLKLVRKTELRQLSLEREAKEKALLKKAKEIAVLEDRAREVRRAKKAHEMGLTYQKPLPSNNYISNSMAICKKEWTKRGQLDNRMYQHCLKGQLSGIDKVDELNKKYSEREFYFLIAYPYCIKKWTTRGVANPRMIAHCLNSEIEGKKDVDYYRDNYDRAAIDKIVDAALIQYQSWNMVAYSIKRRIK

Secondary structure (DSSP, 8-state):
--HHHHHHHHHHHHHHHHHHHS--TTSTTSHHHHHHHHHHHHHHHHHHTPPPGGGS-----SHHHHHHHHHHHHHHHHHHHHHHHHHHHHHHHHHHHHHHHHHHHHHHHHHHHHHHHHHHHHHHHHHHHHHHHHHHHHHHHTT----PPPPHHHHHHHHHHHHHHHHEETTEE-HHHHHHHHHHHHHHHHHHHHHHHHHTT-HHIIIIIHHHHHHHHEETTEE-HHHHHHHHHHHHHHHHHHHHHHHHS-HHHHHHHHHHHHHHH--HHHHHHHHHHHH-